Protein AF-A0A6N7MAA3-F1 (afdb_monomer)

pLDDT: mean 77.18, std 15.13, range [39.66, 97.19]

Mean predicted aligned error: 14.49 Å

Structure (mmCIF, N/CA/C/O backbone):
data_AF-A0A6N7MAA3-F1
#
_entry.id   AF-A0A6N7MAA3-F1
#
loop_
_atom_site.group_PDB
_atom_site.id
_atom_site.type_symbol
_atom_site.label_atom_id
_atom_site.label_alt_id
_atom_site.label_comp_id
_atom_site.label_asym_id
_atom_site.label_entity_id
_atom_site.label_seq_id
_atom_site.pdbx_PDB_ins_code
_atom_site.Cartn_x
_at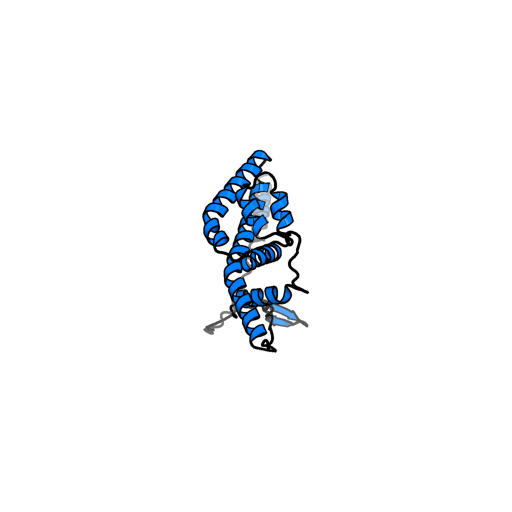om_site.Cartn_y
_atom_site.Cartn_z
_atom_site.occupancy
_atom_site.B_iso_or_equiv
_atom_site.auth_seq_id
_atom_site.auth_comp_id
_atom_site.auth_asym_id
_atom_site.auth_atom_id
_atom_site.pdbx_PDB_model_num
ATOM 1 N N . MET A 1 1 ? -73.900 -41.233 0.586 1.00 59.00 1 MET A N 1
ATOM 2 C CA . MET A 1 1 ? -72.902 -40.171 0.867 1.00 59.00 1 MET A CA 1
ATOM 3 C C . MET A 1 1 ? -71.451 -40.620 0.673 1.00 59.00 1 MET A C 1
ATOM 5 O O . MET A 1 1 ? -70.678 -39.817 0.177 1.00 59.00 1 MET A O 1
ATOM 9 N N . PHE A 1 2 ? -71.081 -41.873 0.966 1.00 56.69 2 PHE A N 1
ATOM 10 C CA . PHE A 1 2 ? -69.691 -42.361 0.873 1.00 56.69 2 PHE A CA 1
ATOM 11 C C . PHE A 1 2 ? -69.041 -42.305 -0.526 1.00 56.69 2 PHE A C 1
ATOM 13 O O . PHE A 1 2 ? -67.890 -41.899 -0.645 1.00 56.69 2 PHE A O 1
ATOM 20 N N . TYR A 1 3 ? -69.773 -42.608 -1.604 1.00 61.00 3 TYR A N 1
ATOM 21 C CA . TYR A 1 3 ? -69.204 -42.596 -2.964 1.00 61.00 3 TYR A CA 1
ATOM 22 C C . TYR A 1 3 ? -68.793 -41.206 -3.470 1.00 61.00 3 TYR A C 1
ATOM 24 O O . TYR A 1 3 ? -67.854 -41.094 -4.252 1.00 61.00 3 TYR A O 1
ATOM 32 N N . ARG A 1 4 ? -69.442 -40.136 -2.991 1.00 59.34 4 ARG A N 1
ATOM 33 C CA . ARG A 1 4 ? -69.069 -38.758 -3.355 1.00 59.34 4 ARG A CA 1
ATOM 34 C C . ARG A 1 4 ? -67.732 -38.340 -2.738 1.00 59.34 4 ARG A C 1
ATOM 36 O O . ARG A 1 4 ? -67.005 -37.591 -3.371 1.00 59.34 4 ARG A O 1
ATOM 43 N N . PHE A 1 5 ? -67.397 -38.872 -1.561 1.00 65.81 5 PHE A N 1
ATOM 44 C CA . PHE A 1 5 ? -66.138 -38.594 -0.862 1.00 65.81 5 PHE A CA 1
ATOM 45 C C . PHE A 1 5 ? -64.955 -39.369 -1.468 1.00 65.81 5 PHE A C 1
ATOM 47 O O . PHE A 1 5 ? -63.845 -38.851 -1.577 1.00 65.81 5 PHE A O 1
ATOM 54 N N . ILE A 1 6 ? -65.211 -40.597 -1.936 1.00 69.25 6 ILE A N 1
ATOM 55 C CA . ILE A 1 6 ? -64.215 -41.422 -2.635 1.00 69.25 6 ILE A CA 1
ATOM 56 C C . ILE A 1 6 ? -63.856 -40.803 -3.995 1.00 69.25 6 ILE A C 1
ATOM 58 O O . ILE A 1 6 ? -62.679 -40.743 -4.344 1.00 69.25 6 ILE A O 1
ATOM 62 N N . LEU A 1 7 ? -64.836 -40.263 -4.732 1.00 64.62 7 LEU A N 1
ATOM 63 C CA . LEU A 1 7 ? -64.585 -39.625 -6.031 1.00 64.62 7 LEU A CA 1
ATOM 64 C C . LEU A 1 7 ? -63.730 -38.350 -5.911 1.00 64.62 7 LEU A C 1
ATOM 66 O O . LEU A 1 7 ? -62.860 -38.110 -6.744 1.00 64.62 7 LEU A O 1
ATOM 70 N N . THR A 1 8 ? -63.929 -37.556 -4.854 1.00 64.12 8 THR A N 1
ATOM 71 C CA . THR A 1 8 ? -63.140 -36.336 -4.612 1.00 64.12 8 THR A CA 1
ATOM 72 C C . THR A 1 8 ? -61.687 -36.626 -4.227 1.00 64.12 8 THR A C 1
ATOM 74 O O . THR A 1 8 ? -60.795 -35.882 -4.628 1.00 64.12 8 THR A O 1
ATOM 77 N N . ILE A 1 9 ? -61.424 -37.732 -3.522 1.00 64.25 9 ILE A N 1
ATOM 78 C CA . ILE A 1 9 ? -60.058 -38.163 -3.175 1.00 64.25 9 ILE A CA 1
ATOM 79 C C . ILE A 1 9 ? -59.317 -38.683 -4.418 1.00 64.25 9 ILE A C 1
ATOM 81 O O . ILE A 1 9 ? -58.132 -38.406 -4.594 1.00 64.25 9 ILE A O 1
ATOM 85 N N . LEU A 1 10 ? -60.022 -39.361 -5.328 1.00 61.81 10 LEU A N 1
ATOM 86 C CA . LEU A 1 10 ? -59.446 -39.902 -6.565 1.00 61.81 10 LEU A CA 1
ATOM 87 C C . LEU A 1 10 ? -59.077 -38.803 -7.583 1.00 61.81 10 LEU A C 1
ATOM 89 O O . LEU A 1 10 ? -58.103 -38.946 -8.324 1.00 61.81 10 LEU A O 1
ATOM 93 N N . ILE A 1 11 ? -59.801 -37.677 -7.571 1.00 61.53 11 ILE A N 1
ATOM 94 C CA . ILE A 1 11 ? -59.480 -36.487 -8.378 1.00 61.53 11 ILE A CA 1
ATOM 95 C C . ILE A 1 11 ? -58.263 -35.737 -7.809 1.00 61.53 11 ILE A C 1
ATOM 97 O O . ILE A 1 11 ? -57.390 -35.331 -8.574 1.00 61.53 11 ILE A O 1
ATOM 101 N N . PHE A 1 12 ? -58.139 -35.611 -6.482 1.00 59.41 12 PHE A N 1
ATOM 102 C CA . PHE A 1 12 ? -56.967 -34.971 -5.866 1.00 59.41 12 PHE A CA 1
ATOM 103 C C . PHE A 1 12 ? -55.684 -35.808 -5.997 1.00 59.41 12 PHE A C 1
ATOM 105 O O . PHE A 1 12 ? -54.607 -35.242 -6.171 1.00 59.41 12 PHE A O 1
ATOM 112 N N . PHE A 1 13 ? -55.788 -37.142 -5.993 1.00 56.34 13 PHE A N 1
ATOM 113 C CA . PHE A 1 13 ? -54.632 -38.026 -6.188 1.00 56.34 13 PHE A CA 1
ATOM 114 C C . PHE A 1 13 ? -54.079 -37.982 -7.626 1.00 56.34 13 PHE A C 1
ATOM 116 O O . PHE A 1 13 ? -52.882 -38.163 -7.830 1.00 56.34 13 PHE A O 1
ATOM 123 N N . ASN A 1 14 ? -54.916 -37.668 -8.623 1.00 51.78 14 ASN A N 1
ATOM 124 C CA . ASN A 1 14 ? -54.473 -37.510 -10.015 1.00 51.78 14 ASN A CA 1
ATOM 125 C C . ASN A 1 14 ? -53.825 -36.143 -10.306 1.00 51.78 14 ASN A C 1
ATOM 127 O O . ASN A 1 14 ? -53.014 -36.047 -11.224 1.00 51.78 14 ASN A O 1
ATOM 131 N N . LEU A 1 15 ? -54.117 -35.092 -9.527 1.00 52.19 15 LEU A N 1
ATOM 132 C CA . LEU A 1 15 ? -53.499 -33.771 -9.734 1.00 52.19 15 LEU A CA 1
ATOM 133 C C . LEU A 1 15 ? -52.044 -33.692 -9.231 1.00 52.19 15 LEU A C 1
ATOM 135 O O . LEU A 1 15 ? -51.273 -32.867 -9.714 1.00 52.19 15 LEU A O 1
ATOM 139 N N . GLY A 1 16 ? -51.650 -34.561 -8.293 1.00 52.00 16 GLY A N 1
ATOM 140 C CA . GLY A 1 16 ? -50.297 -34.597 -7.722 1.00 52.00 16 GLY A CA 1
ATOM 141 C C . GLY A 1 16 ? -49.227 -35.255 -8.604 1.00 52.00 16 GLY A C 1
ATOM 142 O O . GLY A 1 16 ? -48.047 -35.163 -8.283 1.00 52.00 16 GLY A O 1
ATOM 143 N N . LEU A 1 17 ? -49.610 -35.897 -9.714 1.00 48.38 17 LEU A N 1
ATOM 144 C CA . LEU A 1 17 ? -48.694 -36.644 -10.592 1.00 48.38 17 LEU A CA 1
ATOM 145 C C . LEU A 1 17 ? -48.297 -35.892 -11.875 1.00 48.38 17 LEU A C 1
ATOM 147 O O . LEU A 1 17 ? -47.489 -36.393 -12.650 1.00 48.38 17 LEU A O 1
ATOM 151 N N . LEU A 1 18 ? -48.814 -34.679 -12.097 1.00 46.53 18 LEU A N 1
ATOM 152 C CA . LEU A 1 18 ? -48.574 -33.910 -13.327 1.00 46.53 18 LEU A CA 1
ATOM 153 C C . LEU A 1 18 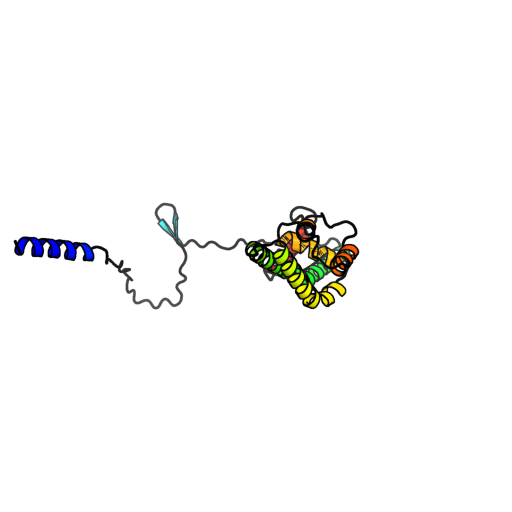? -47.338 -32.990 -13.299 1.00 46.53 18 LEU A C 1
ATOM 155 O O . LEU A 1 18 ? -47.025 -32.394 -14.322 1.00 46.53 18 LEU A O 1
ATOM 159 N N . ASN A 1 19 ? -46.602 -32.903 -12.184 1.00 51.97 19 ASN A N 1
ATOM 160 C CA . ASN A 1 19 ? -45.378 -32.083 -12.086 1.00 51.97 19 ASN A CA 1
ATOM 161 C C . ASN A 1 19 ? -44.082 -32.889 -11.885 1.00 51.97 19 ASN A C 1
ATOM 163 O O . ASN A 1 19 ? -43.058 -32.320 -11.521 1.00 51.97 19 ASN A O 1
ATOM 167 N N . ALA A 1 20 ? -44.093 -34.195 -12.155 1.00 50.16 20 ALA A N 1
ATOM 168 C CA . ALA A 1 20 ? -42.886 -35.024 -12.165 1.00 50.16 20 ALA A CA 1
ATOM 169 C C . ALA A 1 20 ? -42.537 -35.459 -13.597 1.00 50.16 20 ALA A C 1
ATOM 171 O O . ALA A 1 20 ? -42.439 -36.645 -13.900 1.00 50.16 20 ALA A O 1
ATOM 172 N N . GLN A 1 21 ? -42.378 -34.494 -14.504 1.00 44.25 21 GLN A N 1
ATOM 173 C CA . GLN A 1 21 ? -41.573 -34.711 -15.702 1.00 44.25 21 GLN A CA 1
ATOM 174 C C . GLN A 1 21 ? -40.173 -34.187 -15.408 1.00 44.25 21 GLN A C 1
ATOM 176 O O . GLN A 1 21 ? -39.841 -33.037 -15.689 1.00 44.25 21 GLN A O 1
ATOM 181 N N . ASP A 1 22 ? -39.346 -35.064 -14.838 1.00 43.84 22 ASP A N 1
ATOM 182 C CA . ASP A 1 22 ? -37.912 -34.972 -15.054 1.00 43.84 22 ASP A CA 1
ATOM 183 C C . ASP A 1 22 ? -37.701 -34.974 -16.565 1.00 43.84 22 ASP A C 1
ATOM 185 O O . ASP A 1 22 ? -37.982 -35.959 -17.250 1.00 43.84 22 ASP A O 1
ATOM 189 N N . THR A 1 23 ? -37.256 -33.840 -17.099 1.00 43.25 23 THR A N 1
ATOM 190 C CA . THR A 1 23 ? -36.795 -33.733 -18.480 1.00 43.25 23 THR A CA 1
ATOM 191 C C . THR A 1 23 ? -35.665 -34.743 -18.662 1.00 43.25 23 THR A C 1
ATOM 193 O O . THR A 1 23 ? -34.504 -34.478 -18.345 1.00 43.25 23 THR A O 1
ATOM 196 N N . THR A 1 24 ? -36.003 -35.931 -19.155 1.00 40.09 24 THR A N 1
ATOM 197 C CA . THR A 1 24 ? -35.043 -36.904 -19.652 1.00 40.09 24 THR A CA 1
ATOM 198 C C . THR A 1 24 ? -34.280 -36.218 -20.771 1.00 40.09 24 THR A C 1
ATOM 200 O O . THR A 1 24 ? -34.777 -36.078 -21.890 1.00 40.09 24 THR A O 1
ATOM 203 N N . LYS A 1 25 ? -33.070 -35.747 -20.457 1.00 39.66 25 LYS A N 1
ATOM 204 C CA . LYS A 1 25 ? -32.061 -35.431 -21.460 1.00 39.66 25 LYS A CA 1
ATOM 205 C C . LYS A 1 25 ? -31.948 -36.671 -22.338 1.00 39.66 25 LYS A C 1
ATOM 207 O O . LYS A 1 25 ? -31.474 -37.708 -21.876 1.00 39.66 25 LYS A O 1
ATOM 212 N N . ASN A 1 26 ? -32.403 -36.567 -23.582 1.00 42.59 26 ASN A N 1
ATOM 213 C CA . ASN A 1 26 ? -32.054 -37.513 -24.628 1.00 42.59 26 ASN A CA 1
ATOM 214 C C . ASN A 1 26 ? -30.536 -37.427 -24.814 1.00 42.59 26 ASN A C 1
ATOM 216 O O . ASN A 1 26 ? -30.035 -36.654 -25.626 1.00 42.59 26 ASN A O 1
ATOM 220 N N . VAL A 1 27 ? -29.790 -38.175 -24.002 1.00 46.69 27 VAL A N 1
ATOM 221 C CA . VAL A 1 27 ? -28.383 -38.449 -24.259 1.00 46.69 27 VAL A CA 1
ATOM 222 C C . VAL A 1 27 ? -28.393 -39.439 -25.409 1.00 46.69 27 VAL A C 1
ATOM 224 O O . VAL A 1 27 ? -28.622 -40.634 -25.213 1.00 46.69 27 VAL A O 1
ATOM 227 N N . PHE A 1 28 ? -28.221 -38.916 -26.620 1.00 47.25 28 PHE A N 1
ATOM 228 C CA . PHE A 1 28 ? -27.893 -39.714 -27.789 1.00 47.25 28 PHE A CA 1
ATOM 229 C C . PHE A 1 28 ? -26.688 -40.580 -27.405 1.00 47.25 28 PHE A C 1
ATOM 231 O O . PHE A 1 28 ? -25.604 -40.063 -27.130 1.00 47.25 28 PHE A O 1
ATOM 238 N N . ARG A 1 29 ? -26.903 -41.892 -27.249 1.00 47.72 29 ARG A N 1
ATOM 239 C CA . ARG A 1 29 ? -25.829 -42.845 -26.957 1.00 47.72 29 ARG A CA 1
ATOM 240 C C . ARG A 1 29 ? -25.048 -43.081 -28.241 1.00 47.72 29 ARG A C 1
ATOM 242 O O . ARG A 1 29 ? -25.160 -44.139 -28.853 1.00 47.72 29 ARG A O 1
ATOM 249 N N . ASP A 1 30 ? -24.260 -42.091 -28.636 1.00 45.84 30 ASP A N 1
ATOM 250 C CA . ASP A 1 30 ? -23.231 -42.303 -29.638 1.00 45.84 30 ASP A CA 1
ATOM 251 C C . ASP A 1 30 ? -22.074 -43.068 -29.006 1.00 45.84 30 ASP A C 1
ATOM 253 O O . ASP A 1 30 ? -21.510 -42.687 -27.978 1.00 45.84 30 ASP A O 1
ATOM 257 N N . THR A 1 31 ? -21.724 -44.188 -29.629 1.00 60.88 31 THR A N 1
ATOM 258 C CA . THR A 1 31 ? -20.639 -45.071 -29.190 1.00 60.88 31 THR A CA 1
ATOM 259 C C . THR A 1 31 ? -19.304 -44.528 -29.704 1.00 60.88 31 THR A C 1
ATOM 261 O O . THR A 1 31 ? -18.540 -45.231 -30.357 1.00 60.88 31 THR A O 1
ATOM 264 N N . ILE A 1 32 ? -19.020 -43.251 -29.444 1.00 56.28 32 ILE A N 1
ATOM 265 C CA . ILE A 1 32 ? -17.730 -42.637 -29.756 1.00 56.28 32 ILE A CA 1
ATOM 266 C C . ILE A 1 32 ? -17.071 -42.277 -28.428 1.00 56.28 32 ILE A C 1
ATOM 268 O O . ILE A 1 32 ? -17.542 -41.413 -27.692 1.00 56.28 32 ILE A O 1
ATOM 272 N N . LYS A 1 33 ? -15.964 -42.951 -28.102 1.00 54.16 33 LYS A N 1
ATOM 273 C CA . LYS A 1 33 ? -15.091 -42.558 -26.988 1.00 54.16 33 LYS A CA 1
ATOM 274 C C . LYS A 1 33 ? -14.352 -41.270 -27.368 1.00 54.16 33 LYS A C 1
ATOM 276 O O . LYS A 1 33 ? -13.199 -41.310 -27.787 1.00 54.16 33 LYS A O 1
ATOM 281 N N . LEU A 1 34 ? -15.042 -40.141 -27.260 1.00 53.69 34 LEU A N 1
ATOM 282 C CA . LEU A 1 34 ? -14.492 -38.797 -27.414 1.00 53.69 34 LEU A CA 1
ATOM 283 C C . LEU A 1 34 ? -13.787 -38.431 -26.109 1.00 53.69 34 LEU A C 1
ATOM 285 O O . LEU A 1 34 ? -14.412 -38.332 -25.056 1.00 53.69 34 LEU A O 1
ATOM 289 N N . LYS A 1 35 ? -12.456 -38.362 -26.169 1.00 53.03 35 LYS A N 1
ATOM 290 C CA . LYS A 1 35 ? -11.608 -38.292 -24.979 1.00 53.03 35 LYS A CA 1
ATOM 291 C C . LYS A 1 35 ? -11.612 -36.918 -24.310 1.00 53.03 35 LYS A C 1
ATOM 293 O O . LYS A 1 35 ? -11.328 -36.879 -23.128 1.00 53.03 35 LYS A O 1
ATOM 298 N N . ASP A 1 36 ? -12.026 -35.845 -24.982 1.00 56.06 36 ASP A N 1
ATOM 299 C CA . ASP A 1 36 ? -12.010 -34.502 -24.397 1.00 56.06 36 ASP A CA 1
ATOM 300 C C . ASP A 1 36 ? -13.162 -33.660 -24.972 1.00 56.06 36 ASP A C 1
ATOM 302 O O . ASP A 1 36 ? -13.048 -33.084 -26.052 1.00 56.06 36 ASP A O 1
ATOM 306 N N . PHE A 1 37 ? -14.303 -33.602 -24.280 1.00 61.12 37 PHE A N 1
ATOM 307 C CA . PHE A 1 37 ? -15.326 -32.592 -24.563 1.00 61.12 37 PHE A CA 1
ATOM 308 C C . PHE A 1 37 ? -15.174 -31.443 -23.573 1.00 61.12 37 PHE A C 1
ATOM 310 O O . PHE A 1 37 ? -15.363 -31.629 -22.371 1.00 61.12 37 PHE A O 1
ATOM 317 N N . GLU A 1 38 ? -14.876 -30.249 -24.075 1.00 61.47 38 GLU A N 1
ATOM 318 C CA . GLU A 1 38 ? -14.995 -29.023 -23.294 1.00 61.47 38 GLU A CA 1
ATOM 319 C C . GLU A 1 38 ? -16.418 -28.477 -23.458 1.00 61.47 38 GLU A C 1
ATOM 321 O O . GLU A 1 38 ? -16.873 -28.204 -24.570 1.00 61.47 38 GLU A O 1
ATOM 326 N N . VAL A 1 39 ? -17.158 -28.364 -22.353 1.00 68.50 39 VAL A N 1
ATOM 327 C CA . VAL A 1 39 ? -18.499 -27.768 -22.359 1.00 68.50 39 VAL A CA 1
ATOM 328 C C . VAL A 1 39 ? -18.337 -26.255 -22.491 1.00 68.50 39 VAL A C 1
ATOM 330 O O . VAL A 1 39 ? -17.902 -25.592 -21.552 1.00 68.50 39 VAL A O 1
ATOM 333 N N . VAL A 1 40 ? -18.674 -25.712 -23.660 1.00 71.50 40 VAL A N 1
ATOM 334 C CA . VAL A 1 40 ? -18.601 -24.273 -23.952 1.00 71.50 40 VAL A CA 1
ATOM 335 C C . VAL A 1 40 ? -20.013 -23.691 -23.967 1.00 71.50 40 VAL A C 1
ATOM 337 O O . VAL A 1 40 ? -20.942 -24.309 -24.487 1.00 71.50 40 VAL A O 1
ATOM 340 N N . THR A 1 41 ? -20.187 -22.503 -23.387 1.00 77.88 41 THR A N 1
ATOM 341 C CA . THR A 1 41 ? -21.448 -21.751 -23.451 1.00 77.88 41 THR A CA 1
ATOM 342 C C . THR A 1 41 ? -21.840 -21.516 -24.913 1.00 77.88 41 THR A C 1
ATOM 344 O O . THR A 1 41 ? -20.979 -21.360 -25.767 1.00 77.88 41 THR A O 1
ATOM 347 N N . THR A 1 42 ? -23.127 -21.499 -25.245 1.00 81.75 42 THR A N 1
ATOM 348 C CA . THR A 1 42 ? -23.592 -21.247 -26.617 1.00 81.75 42 THR A CA 1
ATOM 349 C C . THR A 1 42 ? -24.304 -19.906 -26.712 1.00 81.75 42 THR A C 1
ATOM 351 O O . THR A 1 42 ? -25.006 -19.523 -25.777 1.00 81.75 42 THR A O 1
ATOM 354 N N . 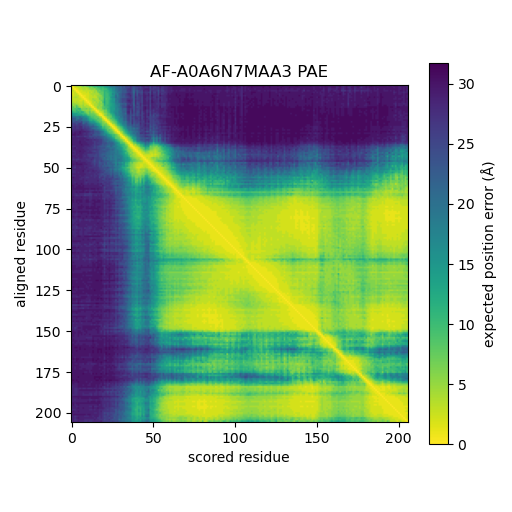THR A 1 43 ? -24.179 -19.215 -27.843 1.00 83.62 43 THR A N 1
ATOM 355 C CA . THR A 1 43 ? -24.993 -18.033 -28.158 1.00 83.62 43 THR A CA 1
ATOM 356 C C . THR A 1 43 ? -25.797 -18.265 -29.434 1.00 83.62 43 THR A C 1
ATOM 358 O O . THR A 1 43 ? -25.384 -19.030 -30.306 1.00 83.62 43 THR A O 1
ATOM 361 N N . PHE A 1 44 ? -26.964 -17.633 -29.533 1.00 85.62 44 PHE A N 1
ATOM 362 C CA . PHE A 1 44 ? -27.786 -17.664 -30.739 1.00 85.62 44 PHE A CA 1
ATOM 363 C C . PHE A 1 44 ? -27.388 -16.505 -31.647 1.00 85.62 44 PHE A C 1
ATOM 365 O O . PHE A 1 44 ? -27.556 -15.340 -31.285 1.00 85.62 44 PHE A O 1
ATOM 372 N N . PHE A 1 45 ? -26.883 -16.823 -32.836 1.00 79.94 45 PHE A N 1
ATOM 373 C CA . PHE A 1 45 ? -26.509 -15.837 -33.842 1.00 79.94 45 PHE A CA 1
ATOM 374 C C . PHE A 1 45 ? -27.096 -16.244 -35.195 1.00 79.94 45 PHE A C 1
ATOM 376 O O . PHE A 1 45 ? -26.860 -17.346 -35.672 1.00 79.94 45 PHE A O 1
ATOM 383 N N . GLN A 1 46 ? -27.904 -15.361 -35.792 1.00 80.06 46 GLN A N 1
ATOM 384 C CA . GLN A 1 46 ? -28.531 -15.566 -37.110 1.00 80.06 46 GLN A CA 1
ATOM 385 C C . GLN A 1 46 ? -29.320 -16.884 -37.266 1.00 80.06 46 GLN A C 1
ATOM 387 O O . GLN A 1 46 ? -29.337 -17.485 -38.332 1.00 80.06 46 GLN A O 1
ATOM 392 N N . GLY A 1 47 ? -30.020 -17.316 -36.213 1.00 85.81 47 GLY A N 1
ATOM 393 C CA . GLY A 1 47 ? -30.846 -18.531 -36.245 1.00 85.81 47 GLY A CA 1
ATOM 394 C C . GLY A 1 47 ? -30.082 -19.828 -35.970 1.00 85.81 47 GLY A C 1
ATOM 395 O O . GLY A 1 47 ? -30.707 -20.881 -35.879 1.00 85.81 47 GLY A O 1
ATOM 396 N N . GLU A 1 48 ? -28.767 -19.754 -35.759 1.00 83.38 48 GLU A N 1
ATOM 397 C CA . GLU A 1 48 ? -27.924 -20.897 -35.420 1.00 83.38 48 GLU A CA 1
ATOM 398 C C . GLU A 1 48 ? -27.368 -20.774 -33.995 1.00 83.38 48 GLU A C 1
ATOM 400 O O . GLU A 1 48 ? -27.112 -19.680 -33.480 1.00 83.38 48 GLU A O 1
ATOM 405 N N . THR A 1 49 ? -27.200 -21.918 -33.330 1.00 86.06 49 THR A N 1
ATOM 406 C CA . THR A 1 49 ? -26.544 -22.008 -32.024 1.00 86.06 49 THR A CA 1
ATOM 407 C C . THR A 1 49 ? -25.053 -22.220 -32.243 1.00 86.06 49 THR A C 1
ATOM 409 O O . THR A 1 49 ? -24.635 -23.295 -32.670 1.00 86.06 49 THR A O 1
ATOM 412 N N . ILE A 1 50 ? -24.247 -21.208 -31.931 1.00 87.19 50 ILE A N 1
ATOM 413 C CA . ILE A 1 50 ? -22.789 -21.272 -32.061 1.00 87.19 50 ILE A CA 1
ATOM 414 C C . ILE A 1 50 ? -22.123 -21.376 -30.681 1.00 87.19 50 ILE A C 1
ATOM 416 O O . ILE A 1 50 ? -22.623 -20.792 -29.711 1.00 87.19 50 ILE A O 1
ATOM 420 N N . PRO A 1 51 ? -20.996 -22.099 -30.556 1.00 84.31 51 PRO A N 1
ATOM 421 C CA . PRO A 1 51 ? -20.199 -22.079 -29.337 1.00 84.31 51 PRO A CA 1
ATOM 422 C C . PRO A 1 51 ? -19.628 -20.672 -29.113 1.00 84.31 51 PRO A C 1
ATOM 424 O O . PRO A 1 51 ? -19.121 -20.029 -30.029 1.00 84.31 51 PRO A O 1
ATOM 427 N N . HIS A 1 52 ? -19.711 -20.195 -27.878 1.00 82.88 52 HIS A N 1
ATOM 428 C CA . HIS A 1 52 ? -19.270 -18.880 -27.441 1.00 82.88 52 HIS A CA 1
ATOM 429 C C . HIS A 1 52 ? -18.540 -18.987 -26.103 1.00 82.88 52 HIS A C 1
ATOM 431 O O . HIS A 1 52 ? -19.100 -19.406 -25.089 1.00 82.88 52 HIS A O 1
ATOM 437 N N . ARG A 1 53 ? -17.294 -18.520 -26.070 1.00 82.56 53 ARG A N 1
ATOM 438 C CA . ARG A 1 53 ? -16.527 -18.389 -24.835 1.00 82.56 53 ARG A CA 1
ATOM 439 C C . ARG A 1 53 ? -16.162 -16.934 -24.624 1.00 82.56 53 ARG A C 1
ATOM 441 O O . ARG A 1 53 ? -15.556 -16.319 -25.496 1.00 82.56 53 ARG A O 1
ATOM 448 N N . THR A 1 54 ? -16.480 -16.417 -23.446 1.00 80.25 54 THR A N 1
ATOM 449 C CA . THR A 1 54 ? -15.889 -15.164 -22.992 1.00 80.25 54 THR A CA 1
ATOM 450 C C . THR A 1 54 ? -14.435 -15.451 -22.643 1.00 80.25 54 THR A C 1
ATOM 452 O O . THR A 1 54 ? -14.159 -16.206 -21.713 1.00 80.25 54 THR A O 1
ATOM 455 N N . ILE A 1 55 ? -13.516 -14.909 -23.434 1.00 81.06 55 ILE A N 1
ATOM 456 C CA . ILE A 1 55 ? -12.098 -14.867 -23.082 1.00 81.06 55 ILE A CA 1
ATOM 457 C C . ILE A 1 55 ? -11.857 -13.666 -22.170 1.00 81.06 55 ILE A C 1
ATOM 459 O O . ILE A 1 55 ? -12.521 -12.638 -22.310 1.00 81.06 55 ILE A O 1
ATOM 463 N N . GLU A 1 56 ? -10.925 -13.801 -21.233 1.00 76.25 56 GLU A N 1
ATOM 464 C CA . GLU A 1 56 ? -10.479 -12.657 -20.443 1.00 76.25 56 GLU A CA 1
ATOM 465 C C . GLU A 1 56 ? -9.732 -11.676 -21.352 1.00 76.25 56 GLU A C 1
ATOM 467 O O . GLU A 1 56 ? -8.971 -12.074 -22.239 1.00 76.25 56 GLU A O 1
ATOM 472 N N . GLU A 1 57 ? -9.983 -10.383 -21.164 1.00 74.56 57 GLU A N 1
ATOM 473 C CA . GLU A 1 57 ? -9.269 -9.343 -21.892 1.00 74.56 57 GLU A CA 1
ATOM 474 C C . GLU A 1 57 ? -7.795 -9.354 -21.472 1.00 74.56 57 GLU A C 1
ATOM 476 O O . GLU A 1 57 ? -7.466 -9.191 -20.298 1.00 74.56 57 GLU A O 1
ATOM 481 N N . VAL A 1 58 ? -6.894 -9.538 -22.440 1.00 73.38 58 VAL A N 1
ATOM 482 C CA . VAL A 1 58 ? -5.450 -9.516 -22.192 1.00 73.38 58 VAL A CA 1
ATOM 483 C C . VAL A 1 58 ? -4.898 -8.160 -22.601 1.00 73.38 58 VAL A C 1
ATOM 485 O O . VAL A 1 58 ? -4.880 -7.804 -23.781 1.00 73.38 58 VAL A O 1
ATOM 488 N N . ILE A 1 59 ? -4.396 -7.409 -21.623 1.00 73.69 59 ILE A N 1
ATOM 489 C CA . ILE A 1 59 ? -3.721 -6.138 -21.881 1.00 73.69 59 ILE A CA 1
ATOM 490 C C . ILE A 1 59 ? -2.292 -6.431 -22.347 1.00 73.69 59 ILE A C 1
ATOM 492 O O . ILE A 1 59 ? -1.449 -6.890 -21.576 1.00 73.69 59 ILE A O 1
ATOM 496 N N . VAL A 1 60 ? -2.002 -6.147 -23.618 1.00 75.50 60 VAL A N 1
ATOM 497 C CA . VAL A 1 60 ? -0.654 -6.291 -24.184 1.00 75.50 60 VAL A CA 1
ATOM 498 C C . VAL A 1 60 ? 0.088 -4.963 -24.087 1.00 75.50 60 VAL A C 1
ATOM 500 O O . VAL A 1 60 ? -0.265 -3.984 -24.748 1.00 75.50 60 VAL A O 1
ATOM 503 N N . PHE A 1 61 ? 1.158 -4.932 -23.294 1.00 77.50 61 PHE A N 1
ATOM 504 C CA . PHE A 1 61 ? 2.061 -3.785 -23.238 1.00 77.50 61 PHE A CA 1
ATOM 505 C C . PHE A 1 61 ? 3.208 -3.957 -24.246 1.00 77.50 61 PHE A C 1
ATOM 507 O O . PHE A 1 61 ? 3.843 -5.012 -24.274 1.00 77.50 61 PHE A O 1
ATOM 514 N N . PRO A 1 62 ? 3.512 -2.945 -25.079 1.00 77.12 62 PRO A N 1
ATOM 515 C CA . PRO A 1 62 ? 4.632 -3.026 -26.008 1.00 77.12 62 PRO A CA 1
ATOM 516 C C . PRO A 1 62 ? 5.967 -3.055 -25.258 1.00 77.12 62 PRO A C 1
ATOM 518 O O . PRO A 1 62 ? 6.109 -2.467 -24.181 1.00 77.12 62 PRO A O 1
ATOM 521 N N . GLU A 1 63 ? 6.987 -3.658 -25.872 1.00 79.12 63 GLU A N 1
ATOM 522 C CA . GLU A 1 63 ? 8.341 -3.636 -25.320 1.00 79.12 63 GLU A CA 1
ATOM 523 C C . GLU A 1 63 ? 8.817 -2.201 -25.053 1.00 79.12 63 GLU A C 1
ATOM 525 O O . GLU A 1 63 ? 8.857 -1.330 -25.933 1.00 79.12 63 GLU A O 1
ATOM 530 N N . ARG A 1 64 ? 9.210 -1.943 -23.803 1.00 85.19 64 ARG A N 1
ATOM 531 C CA . ARG A 1 64 ? 9.577 -0.601 -23.359 1.00 85.19 64 ARG A CA 1
ATOM 532 C C . ARG A 1 64 ? 10.978 -0.227 -23.840 1.00 85.19 64 ARG A C 1
ATOM 534 O O . ARG A 1 64 ? 11.986 -0.692 -23.312 1.00 85.19 64 ARG A O 1
ATOM 541 N N . LYS A 1 65 ? 11.049 0.711 -24.787 1.00 89.75 65 LYS A N 1
ATOM 542 C CA . LYS A 1 65 ? 12.316 1.296 -25.257 1.00 89.75 65 LYS A CA 1
ATOM 543 C C . LYS A 1 65 ? 12.777 2.422 -24.329 1.00 89.75 65 LYS A C 1
ATOM 545 O O . LYS A 1 65 ? 12.077 3.416 -24.132 1.00 89.75 65 LYS A O 1
ATOM 550 N N . PHE A 1 66 ? 13.977 2.286 -23.768 1.00 92.88 66 PHE A N 1
ATOM 551 C CA . PHE A 1 66 ? 14.581 3.306 -22.909 1.00 92.88 66 PHE A CA 1
ATOM 552 C C . PHE A 1 66 ? 15.509 4.222 -23.704 1.00 92.88 66 PHE A C 1
ATOM 554 O O . PHE A 1 66 ? 16.352 3.756 -24.463 1.00 92.88 66 PHE A O 1
ATOM 561 N N . LYS A 1 67 ? 15.422 5.533 -23.458 1.00 91.19 67 LYS A N 1
ATOM 562 C CA . LYS A 1 67 ? 16.308 6.532 -24.078 1.00 91.19 67 LYS A CA 1
ATOM 563 C C . LYS A 1 67 ? 17.760 6.388 -23.615 1.00 91.19 67 LYS A C 1
ATOM 565 O O . LYS A 1 67 ? 18.678 6.754 -24.333 1.00 91.19 67 LYS A O 1
ATOM 570 N N . ASN A 1 68 ? 17.972 5.925 -22.380 1.00 94.56 68 ASN A N 1
ATOM 571 C CA . ASN A 1 68 ? 19.300 5.755 -21.794 1.00 94.56 68 ASN A CA 1
ATOM 572 C C . ASN A 1 68 ? 19.299 4.754 -20.623 1.00 94.56 68 ASN A C 1
ATOM 574 O O . ASN A 1 68 ? 18.256 4.406 -20.061 1.00 94.56 68 ASN A O 1
ATOM 578 N N . ARG A 1 69 ? 20.503 4.350 -20.188 1.00 94.44 69 ARG A N 1
ATOM 579 C CA . ARG A 1 69 ? 20.701 3.422 -19.054 1.00 94.44 69 ARG A CA 1
ATOM 580 C C . ARG A 1 69 ? 20.119 3.944 -17.736 1.00 94.44 69 ARG A C 1
ATOM 582 O O . ARG A 1 69 ? 19.707 3.151 -16.894 1.00 94.44 69 ARG A O 1
ATOM 589 N N . ARG A 1 70 ? 20.075 5.265 -17.530 1.00 95.25 70 ARG A N 1
ATOM 590 C CA . ARG A 1 70 ? 19.513 5.874 -16.312 1.00 95.25 70 ARG A CA 1
ATOM 591 C C . ARG A 1 70 ? 18.005 5.637 -16.219 1.00 95.25 70 ARG A C 1
ATOM 593 O O . ARG A 1 70 ? 17.516 5.304 -15.142 1.00 95.25 70 ARG A O 1
ATOM 600 N N . GLN A 1 71 ? 17.287 5.778 -17.331 1.00 94.62 71 GLN A N 1
ATOM 601 C CA . GLN A 1 71 ? 15.850 5.533 -17.401 1.00 94.62 71 GLN A CA 1
ATOM 602 C C . GLN A 1 71 ? 15.532 4.056 -17.148 1.00 94.62 71 GLN A C 1
ATOM 604 O O . GLN A 1 71 ? 14.670 3.768 -16.321 1.00 94.62 71 GLN A O 1
ATOM 609 N N . ALA A 1 72 ? 16.286 3.144 -17.772 1.00 93.75 72 ALA A N 1
ATOM 610 C CA . ALA A 1 72 ? 16.155 1.706 -17.538 1.00 93.75 72 ALA A CA 1
ATOM 611 C C . ALA A 1 72 ? 16.345 1.358 -16.051 1.00 93.75 72 ALA A C 1
ATOM 613 O O . ALA A 1 72 ? 15.481 0.742 -15.438 1.00 93.75 72 ALA A O 1
ATOM 614 N N . ARG A 1 73 ? 17.412 1.867 -15.416 1.00 95.38 73 ARG A N 1
ATOM 615 C CA . ARG A 1 73 ? 17.660 1.662 -13.976 1.00 95.38 73 ARG A CA 1
ATOM 616 C C . ARG A 1 73 ? 16.537 2.201 -13.088 1.00 95.38 73 ARG A C 1
ATOM 618 O O . ARG A 1 73 ? 16.197 1.567 -12.092 1.00 95.38 73 ARG A O 1
ATOM 625 N N . LYS A 1 74 ? 15.971 3.370 -13.419 1.00 94.56 74 LYS A N 1
ATOM 626 C CA . LYS A 1 74 ? 14.837 3.944 -12.675 1.00 94.56 74 LYS A CA 1
ATOM 627 C C . LYS A 1 74 ? 13.619 3.022 -12.753 1.00 94.56 74 LYS A C 1
ATOM 629 O O . LYS A 1 74 ? 12.974 2.804 -11.735 1.00 94.56 74 LYS A O 1
ATOM 634 N N . TYR A 1 75 ? 13.347 2.476 -13.935 1.00 94.75 75 TYR A N 1
ATOM 635 C CA . TYR A 1 75 ? 12.245 1.549 -14.165 1.00 94.75 75 TYR A CA 1
ATOM 636 C C . TYR A 1 75 ? 12.436 0.219 -13.424 1.00 94.75 75 TYR A C 1
ATOM 638 O O . TYR A 1 75 ? 11.562 -0.176 -12.661 1.00 94.75 75 TYR A O 1
ATOM 646 N N . THR A 1 76 ? 13.607 -0.417 -13.521 1.00 94.69 76 THR A N 1
ATOM 647 C CA . THR A 1 76 ? 13.903 -1.655 -12.775 1.00 94.69 76 THR A CA 1
ATOM 648 C C . THR A 1 76 ? 13.798 -1.452 -11.262 1.00 94.69 76 THR A C 1
ATOM 650 O O . THR A 1 76 ? 13.252 -2.293 -10.554 1.00 94.69 76 THR A O 1
ATOM 653 N N . ARG A 1 77 ? 14.269 -0.307 -10.746 1.00 96.50 77 ARG A N 1
ATOM 654 C CA . ARG A 1 77 ? 14.112 0.039 -9.325 1.00 96.50 77 ARG A CA 1
ATOM 655 C C . ARG A 1 77 ? 12.643 0.224 -8.939 1.00 96.50 77 ARG A C 1
ATOM 657 O O . ARG A 1 77 ? 12.274 -0.123 -7.821 1.00 96.50 77 ARG A O 1
ATOM 664 N N . LEU A 1 78 ? 11.824 0.782 -9.832 1.00 95.88 78 LEU A N 1
ATOM 665 C CA . LEU A 1 78 ? 10.388 0.912 -9.610 1.00 95.88 78 LEU A CA 1
ATOM 666 C C . LEU A 1 78 ? 9.726 -0.467 -9.527 1.00 95.88 78 LEU A C 1
ATOM 668 O O . LEU A 1 78 ? 9.045 -0.710 -8.540 1.00 95.88 78 LEU A O 1
ATOM 672 N N . ILE A 1 79 ? 10.008 -1.375 -10.470 1.00 96.12 79 ILE A N 1
ATOM 673 C CA . ILE A 1 79 ? 9.520 -2.766 -10.422 1.00 96.12 79 ILE A CA 1
ATOM 674 C C . ILE A 1 79 ? 9.907 -3.426 -9.099 1.00 96.12 79 ILE A C 1
ATOM 676 O O . ILE A 1 79 ? 9.047 -3.953 -8.405 1.00 96.12 79 ILE A O 1
ATOM 680 N N . TYR A 1 80 ? 11.184 -3.351 -8.713 1.00 96.56 80 TYR A N 1
ATOM 681 C CA . TYR A 1 80 ? 11.657 -3.920 -7.449 1.00 96.56 80 TYR A CA 1
ATOM 682 C C . TYR A 1 80 ? 10.883 -3.375 -6.239 1.00 96.56 80 TYR A C 1
ATOM 684 O O . TYR A 1 80 ? 10.463 -4.134 -5.368 1.00 96.56 80 TYR A O 1
ATOM 692 N N . ASN A 1 81 ? 10.668 -2.058 -6.187 1.00 96.81 81 ASN A N 1
ATOM 693 C CA . ASN A 1 81 ? 9.906 -1.442 -5.107 1.00 96.81 81 ASN A CA 1
ATOM 694 C C . ASN A 1 81 ? 8.433 -1.864 -5.129 1.00 96.81 81 ASN A C 1
ATOM 696 O O . ASN A 1 81 ? 7.895 -2.121 -4.060 1.00 96.81 81 ASN A O 1
ATOM 700 N N . ILE A 1 82 ? 7.799 -1.954 -6.303 1.00 97.19 82 ILE A N 1
ATOM 701 C CA . ILE A 1 82 ? 6.408 -2.409 -6.430 1.00 97.19 82 ILE A CA 1
ATOM 702 C C . ILE A 1 82 ? 6.301 -3.855 -5.959 1.00 97.19 82 ILE A C 1
ATOM 704 O O . ILE A 1 82 ? 5.523 -4.117 -5.058 1.00 97.19 82 ILE A O 1
ATOM 708 N N . LYS A 1 83 ? 7.147 -4.769 -6.443 1.00 95.56 83 LYS A N 1
ATOM 709 C CA . LYS A 1 83 ? 7.149 -6.173 -6.000 1.00 95.56 83 LYS A CA 1
ATOM 710 C C . LYS A 1 83 ? 7.307 -6.333 -4.493 1.00 95.56 83 LYS A C 1
ATOM 712 O O . LYS A 1 83 ? 6.676 -7.193 -3.895 1.00 95.56 83 LYS A O 1
ATOM 717 N N . LYS A 1 84 ? 8.146 -5.498 -3.873 1.00 94.88 84 LYS A N 1
ATOM 718 C CA . LYS A 1 84 ? 8.340 -5.525 -2.422 1.00 94.88 84 LYS A CA 1
ATOM 719 C C . LYS A 1 84 ? 7.125 -4.995 -1.660 1.00 94.88 84 LYS A C 1
ATOM 721 O O . LYS A 1 84 ? 6.864 -5.450 -0.560 1.00 94.88 84 LYS A O 1
ATOM 726 N N . VAL A 1 85 ? 6.440 -3.992 -2.196 1.00 94.06 85 VAL A N 1
ATOM 727 C CA . VAL A 1 85 ? 5.435 -3.218 -1.457 1.00 94.06 85 VAL A CA 1
ATOM 728 C C . VAL A 1 85 ? 4.005 -3.674 -1.752 1.00 94.06 85 VAL A C 1
ATOM 730 O O . VAL A 1 85 ? 3.152 -3.598 -0.875 1.00 94.06 85 VAL A O 1
ATOM 733 N N . TYR A 1 86 ? 3.745 -4.156 -2.962 1.00 95.25 86 TYR A N 1
ATOM 734 C CA . TYR A 1 86 ? 2.415 -4.512 -3.440 1.00 95.25 86 TYR A CA 1
ATOM 735 C C . TYR A 1 86 ? 1.704 -5.565 -2.575 1.00 95.25 86 TYR A C 1
ATOM 737 O O . TYR A 1 86 ? 0.556 -5.310 -2.220 1.00 95.25 86 TYR A O 1
ATOM 745 N N . PRO A 1 87 ? 2.364 -6.642 -2.096 1.00 93.62 87 PRO A N 1
ATOM 746 C CA . PRO A 1 87 ? 1.710 -7.613 -1.214 1.00 93.62 87 PRO A CA 1
ATOM 747 C C . PRO A 1 87 ? 1.121 -6.988 0.060 1.00 93.62 87 PRO A C 1
ATOM 749 O O . PRO A 1 87 ? 0.039 -7.367 0.499 1.00 93.62 87 PRO A O 1
ATOM 752 N N . TYR A 1 88 ? 1.793 -5.980 0.626 1.00 90.75 88 TYR A N 1
ATOM 753 C CA . TYR A 1 88 ? 1.298 -5.264 1.804 1.00 90.75 88 TYR A CA 1
ATOM 754 C C . TYR A 1 88 ? 0.086 -4.381 1.481 1.00 90.75 88 TYR A C 1
ATOM 756 O O . TYR A 1 88 ? -0.764 -4.175 2.342 1.00 90.75 88 TYR A O 1
ATOM 764 N N . ALA A 1 89 ? -0.012 -3.853 0.257 1.00 90.19 89 ALA A N 1
ATOM 765 C CA . ALA A 1 89 ? -1.168 -3.069 -0.171 1.00 90.19 89 ALA A CA 1
ATOM 766 C C . ALA A 1 89 ? -2.414 -3.950 -0.325 1.00 90.19 89 ALA A C 1
ATOM 768 O O . ALA A 1 89 ? -3.481 -3.582 0.162 1.00 90.19 89 ALA A O 1
ATOM 769 N N . THR A 1 90 ? -2.258 -5.129 -0.932 1.00 91.69 90 THR A N 1
ATOM 770 C CA . THR A 1 90 ? -3.322 -6.135 -1.050 1.00 91.69 90 THR A CA 1
ATOM 771 C C . THR A 1 90 ? -3.795 -6.594 0.326 1.00 91.69 90 THR A C 1
ATOM 773 O O . THR A 1 90 ? -4.990 -6.588 0.603 1.00 91.69 90 THR A O 1
ATOM 776 N N . LEU A 1 91 ? -2.860 -6.892 1.233 1.00 89.75 91 LEU A N 1
ATOM 777 C CA . LEU A 1 91 ? -3.206 -7.268 2.600 1.00 89.75 91 LEU A CA 1
ATOM 778 C C . LEU A 1 91 ? -3.949 -6.148 3.338 1.00 89.75 91 LEU A C 1
ATOM 780 O O . LEU A 1 91 ? -4.940 -6.399 4.021 1.00 89.75 91 LEU A O 1
ATOM 784 N N . ALA A 1 92 ? -3.489 -4.903 3.195 1.00 84.12 92 ALA A N 1
ATOM 785 C CA . ALA A 1 92 ? -4.149 -3.756 3.803 1.00 84.12 92 ALA A CA 1
ATOM 786 C C . ALA A 1 92 ? -5.578 -3.577 3.271 1.00 84.12 92 ALA A C 1
ATOM 788 O O . ALA A 1 92 ? -6.476 -3.303 4.062 1.00 84.12 92 ALA A O 1
ATOM 789 N N . ARG A 1 93 ? -5.812 -3.767 1.965 1.00 86.81 93 ARG A N 1
ATOM 790 C CA . ARG A 1 93 ? -7.162 -3.769 1.378 1.00 86.81 93 ARG A CA 1
ATOM 791 C C . ARG A 1 93 ? -8.049 -4.808 2.059 1.00 86.81 93 ARG A C 1
ATOM 793 O O . ARG A 1 93 ? -9.141 -4.462 2.505 1.00 86.81 93 ARG A O 1
ATOM 800 N N . ASP A 1 94 ? -7.572 -6.043 2.168 1.00 89.31 94 ASP A N 1
ATOM 801 C CA . ASP A 1 94 ? -8.349 -7.147 2.735 1.00 89.31 94 ASP A CA 1
ATOM 802 C C . ASP A 1 94 ? -8.664 -6.899 4.219 1.00 89.31 94 ASP A C 1
ATOM 804 O O . ASP A 1 94 ? -9.810 -7.042 4.644 1.00 89.31 94 ASP A O 1
ATOM 808 N N . LYS A 1 95 ? -7.682 -6.413 4.989 1.00 83.81 95 LYS A N 1
ATOM 809 C CA . LYS A 1 95 ? -7.858 -6.048 6.403 1.00 83.81 95 LYS A CA 1
ATOM 810 C C . LYS A 1 95 ? -8.815 -4.878 6.601 1.00 83.81 95 LYS A C 1
ATOM 812 O O . LYS A 1 95 ? -9.630 -4.905 7.518 1.00 83.81 95 LYS A O 1
ATOM 817 N N . LEU A 1 96 ? -8.755 -3.864 5.741 1.00 80.31 96 LEU A N 1
ATOM 818 C CA . LEU A 1 96 ? -9.697 -2.745 5.775 1.00 80.31 96 LEU A CA 1
ATOM 819 C C . LEU A 1 96 ? -11.119 -3.199 5.436 1.00 80.31 96 LEU A C 1
ATOM 821 O O . LEU A 1 96 ? -12.065 -2.749 6.075 1.00 80.31 96 LEU A O 1
ATOM 825 N N . PHE A 1 97 ? -11.276 -4.096 4.462 1.00 84.88 97 PHE A N 1
ATOM 826 C CA . PHE A 1 97 ? -12.574 -4.666 4.112 1.00 84.88 97 PHE A CA 1
ATOM 827 C C . PHE A 1 97 ? -13.162 -5.495 5.263 1.00 84.88 97 PHE A C 1
ATOM 829 O O . PHE A 1 97 ? -14.317 -5.291 5.639 1.00 84.88 97 PHE A O 1
ATOM 836 N N . GLU A 1 98 ? -12.358 -6.376 5.863 1.00 86.31 98 GLU A N 1
ATOM 837 C CA . GLU A 1 98 ? -12.723 -7.162 7.047 1.00 86.31 98 GLU A CA 1
ATOM 838 C C . GLU A 1 98 ? -13.152 -6.251 8.206 1.00 86.31 98 GLU A C 1
ATOM 840 O O . GLU A 1 98 ? -14.247 -6.401 8.755 1.00 86.31 98 GLU A O 1
ATOM 845 N N . MET A 1 99 ? -12.324 -5.253 8.520 1.00 83.31 99 MET A N 1
ATOM 846 C CA . MET A 1 99 ? -12.583 -4.302 9.594 1.00 83.31 99 MET A CA 1
ATOM 847 C C . MET A 1 99 ? -13.868 -3.508 9.343 1.00 83.31 99 MET A C 1
ATOM 849 O O . MET A 1 99 ? -14.690 -3.397 10.249 1.00 83.31 99 MET A O 1
ATOM 853 N N . ASN A 1 100 ? -14.080 -2.998 8.126 1.00 81.94 100 ASN A N 1
ATOM 854 C CA . ASN A 1 100 ? -15.293 -2.258 7.770 1.00 81.94 100 ASN A CA 1
ATOM 855 C C . ASN A 1 100 ? -16.552 -3.110 7.959 1.00 81.94 100 ASN A C 1
ATOM 857 O O . ASN A 1 100 ? -17.518 -2.641 8.558 1.00 81.94 100 ASN A O 1
ATOM 861 N N . ASN A 1 101 ? -16.535 -4.370 7.518 1.00 86.62 101 ASN A N 1
ATOM 862 C CA . ASN A 1 101 ? -17.672 -5.274 7.695 1.00 86.62 101 ASN A CA 1
ATOM 863 C C . ASN A 1 101 ? -17.951 -5.560 9.173 1.00 86.62 101 ASN A C 1
ATOM 865 O O . ASN A 1 101 ? -19.106 -5.551 9.591 1.00 86.62 101 ASN A O 1
ATOM 869 N N . HIS A 1 102 ? -16.907 -5.775 9.976 1.00 85.50 102 HIS A N 1
ATOM 870 C CA . HIS A 1 102 ? -17.063 -6.040 11.403 1.00 85.50 102 HIS A CA 1
ATOM 871 C C . HIS A 1 102 ? -17.553 -4.805 12.173 1.00 85.50 102 HIS A C 1
ATOM 873 O O . HIS A 1 102 ? -18.423 -4.923 13.036 1.00 85.50 102 HIS A O 1
ATOM 879 N N . LEU A 1 103 ? -17.068 -3.609 11.824 1.00 84.00 103 LEU A N 1
ATOM 880 C CA . LEU A 1 103 ? -17.495 -2.350 12.440 1.00 84.00 103 LEU A CA 1
ATOM 881 C C . LEU A 1 103 ? -19.004 -2.118 12.307 1.00 84.00 103 LEU A C 1
ATOM 883 O O . LEU A 1 103 ? -19.621 -1.639 13.257 1.00 84.00 103 LEU A O 1
ATOM 887 N N . LEU A 1 104 ? -19.605 -2.522 11.183 1.00 84.75 104 LEU A N 1
ATOM 888 C CA . LEU A 1 104 ? -21.054 -2.438 10.961 1.00 84.75 104 LEU A CA 1
ATOM 889 C C . LEU A 1 104 ? -21.875 -3.335 11.903 1.00 84.75 104 LEU A C 1
ATOM 891 O O . LEU A 1 104 ? -23.059 -3.081 12.104 1.00 84.75 104 LEU A O 1
ATOM 895 N N . THR A 1 105 ? -21.269 -4.375 12.483 1.00 91.50 105 THR A N 1
ATOM 896 C CA . THR A 1 105 ? -21.948 -5.297 13.413 1.00 91.50 105 THR A CA 1
ATOM 897 C C . THR A 1 105 ? -21.920 -4.818 14.865 1.00 91.50 105 THR A C 1
ATOM 899 O O . THR A 1 105 ? -22.684 -5.314 15.693 1.00 91.50 105 THR A O 1
ATOM 902 N N . LEU A 1 106 ? -21.045 -3.860 15.189 1.00 88.88 106 LEU A N 1
ATOM 903 C CA . LEU A 1 106 ? -20.829 -3.405 16.557 1.00 88.88 106 LEU A CA 1
ATOM 904 C C . LEU A 1 106 ? -21.839 -2.305 16.928 1.00 88.88 106 LEU A C 1
ATOM 906 O O . LEU A 1 106 ? -21.887 -1.271 16.254 1.00 88.88 106 LEU A O 1
ATOM 910 N N . PRO A 1 107 ? -22.614 -2.477 18.016 1.00 87.62 107 PRO A N 1
ATOM 911 C CA . PRO A 1 107 ? -23.738 -1.599 18.335 1.00 87.62 107 PRO A CA 1
ATOM 912 C C . PRO A 1 107 ? -23.322 -0.247 18.923 1.00 87.62 107 PRO A C 1
ATOM 914 O O . PRO A 1 107 ? -24.112 0.695 18.886 1.00 87.62 107 PRO A O 1
ATOM 917 N N . THR A 1 108 ? -22.113 -0.129 19.485 1.00 90.19 108 THR A N 1
ATOM 918 C CA . THR A 1 108 ? -21.662 1.099 20.157 1.00 90.19 108 THR A CA 1
ATOM 919 C C . THR A 1 108 ? -20.330 1.625 19.624 1.00 90.19 108 THR A C 1
ATOM 921 O O . THR A 1 108 ? -19.410 0.866 19.322 1.00 90.19 108 THR A O 1
ATOM 924 N N . GLU A 1 109 ? -20.171 2.954 19.614 1.00 83.00 109 GLU A N 1
ATOM 925 C CA . GLU A 1 109 ? -18.908 3.617 19.243 1.00 83.00 109 GLU A CA 1
ATOM 926 C C . GLU A 1 109 ? -17.725 3.165 20.118 1.00 83.00 109 GLU A C 1
ATOM 928 O O . GLU A 1 109 ? -16.583 3.081 19.662 1.00 83.00 109 GLU A O 1
ATOM 933 N N . LYS A 1 110 ? -17.984 2.839 21.391 1.00 86.00 110 LYS A N 1
ATOM 934 C CA . LYS A 1 110 ? -16.957 2.361 22.326 1.00 86.00 110 LYS A CA 1
ATOM 935 C C . LYS A 1 110 ? -16.398 1.000 21.905 1.00 86.00 110 LYS A C 1
ATOM 937 O O . LYS A 1 110 ? -15.188 0.790 21.990 1.00 86.00 110 LYS A O 1
ATOM 942 N N . GLU A 1 111 ? -17.258 0.085 21.470 1.00 86.56 111 GLU A N 1
ATOM 943 C CA . GLU A 1 111 ? -16.844 -1.236 20.985 1.00 86.56 111 GLU A CA 1
ATOM 944 C C . GLU A 1 111 ? -16.129 -1.132 19.642 1.00 86.56 111 GLU A C 1
ATOM 946 O O . GLU A 1 111 ? -15.077 -1.746 19.476 1.00 86.56 111 GLU A O 1
ATOM 951 N N . GLN A 1 112 ? -16.623 -0.284 18.735 1.00 82.69 112 GLN A N 1
ATOM 952 C CA . GLN A 1 112 ? -15.952 0.022 17.468 1.00 82.69 112 GLN A CA 1
ATOM 953 C C . GLN A 1 112 ? -14.528 0.534 17.701 1.00 82.69 112 GLN A C 1
ATOM 955 O O . GLN A 1 112 ? -13.569 0.015 17.133 1.00 82.69 112 GLN A O 1
ATOM 960 N N . LYS A 1 113 ? -14.365 1.494 18.617 1.00 82.25 113 LYS A N 1
ATOM 961 C CA . LYS A 1 113 ? -13.055 2.021 19.009 1.00 82.25 113 LYS A CA 1
ATOM 962 C C . LYS A 1 113 ? -12.134 0.948 19.589 1.00 82.25 113 LYS A C 1
ATOM 964 O O . LYS A 1 113 ? -10.955 0.917 19.246 1.00 82.25 113 LYS A O 1
ATOM 969 N N . LYS A 1 114 ? -12.654 0.082 20.463 1.00 85.69 114 LYS A N 1
ATOM 970 C CA . LYS A 1 114 ? -11.876 -1.018 21.051 1.00 85.69 114 LYS A CA 1
ATOM 971 C C . LYS A 1 114 ? -11.399 -1.996 19.975 1.00 85.69 114 LYS A C 1
ATOM 973 O O . LYS A 1 114 ? -10.245 -2.404 20.009 1.00 85.69 114 LYS A O 1
ATOM 978 N N . TYR A 1 115 ? -12.268 -2.333 19.027 1.00 86.06 115 TYR A N 1
ATOM 979 C CA . TYR A 1 115 ? -11.932 -3.218 17.918 1.00 86.06 115 TYR A CA 1
ATOM 980 C C . TYR A 1 115 ? -10.877 -2.602 16.988 1.00 86.06 115 TYR A C 1
ATOM 982 O O . TYR A 1 115 ? -9.893 -3.259 16.673 1.00 86.06 115 TYR A O 1
ATOM 990 N N . ILE A 1 116 ? -11.010 -1.318 16.634 1.00 81.62 116 ILE A N 1
ATOM 991 C CA . ILE A 1 116 ? -9.996 -0.597 15.841 1.00 81.62 116 ILE A CA 1
ATOM 992 C C . ILE A 1 116 ? -8.632 -0.625 16.538 1.00 81.62 116 ILE A C 1
ATOM 994 O O . ILE A 1 116 ? -7.626 -0.890 15.888 1.00 81.62 116 ILE A O 1
ATOM 998 N N . GLN A 1 117 ? -8.595 -0.377 17.852 1.00 81.56 117 GLN A N 1
ATOM 999 C CA . GLN A 1 117 ? -7.348 -0.413 18.620 1.00 81.56 117 GLN A CA 1
ATOM 1000 C C . GLN A 1 117 ? -6.712 -1.808 18.603 1.00 81.56 117 GLN A C 1
ATOM 1002 O O . GLN A 1 117 ? -5.503 -1.923 18.438 1.00 81.56 117 GLN A O 1
ATOM 1007 N N . GLN A 1 118 ? -7.526 -2.857 18.739 1.00 85.81 118 GLN A N 1
ATOM 1008 C CA . GLN A 1 118 ? -7.052 -4.236 18.668 1.00 85.81 118 GLN A CA 1
ATOM 1009 C C . GLN A 1 118 ? -6.435 -4.544 17.295 1.00 85.81 118 GLN A C 1
ATOM 1011 O O . GLN A 1 118 ? -5.310 -5.027 17.233 1.00 85.81 118 GLN A O 1
ATOM 1016 N N . VAL A 1 119 ? -7.135 -4.211 16.206 1.00 82.62 119 VAL A N 1
ATOM 1017 C CA . VAL A 1 119 ? -6.631 -4.412 14.837 1.00 82.62 119 VAL A CA 1
ATOM 1018 C C . VAL A 1 119 ? -5.353 -3.605 14.597 1.00 82.62 119 VAL A C 1
ATOM 1020 O O . VAL A 1 119 ? -4.423 -4.099 13.966 1.00 82.62 119 VAL A O 1
ATOM 1023 N N . GLU A 1 120 ? -5.265 -2.373 15.109 1.00 77.56 120 GLU A N 1
ATOM 1024 C CA . GLU A 1 120 ? -4.025 -1.595 15.047 1.00 77.56 120 GLU A CA 1
ATOM 1025 C C . GLU A 1 120 ? -2.873 -2.319 15.748 1.00 77.56 120 GLU A C 1
ATOM 1027 O O . GLU A 1 120 ? -1.781 -2.394 15.185 1.00 77.56 120 GLU A O 1
ATOM 1032 N N . ASP A 1 121 ? -3.089 -2.808 16.969 1.00 82.44 121 ASP A N 1
ATOM 1033 C CA . ASP A 1 121 ? -2.043 -3.466 17.748 1.00 82.44 121 ASP A CA 1
ATOM 1034 C C . ASP A 1 121 ? -1.557 -4.752 17.070 1.00 82.44 121 ASP A C 1
ATOM 1036 O O . ASP A 1 121 ? -0.346 -4.962 16.989 1.00 82.44 121 ASP A O 1
ATOM 1040 N N . GLU A 1 122 ? -2.472 -5.538 16.498 1.00 84.69 122 GLU A N 1
ATOM 1041 C CA . GLU A 1 122 ? -2.158 -6.726 15.694 1.00 84.69 122 GLU A CA 1
ATOM 1042 C C . GLU A 1 122 ? -1.319 -6.362 14.457 1.00 84.69 122 GLU A C 1
ATOM 1044 O O . GLU A 1 122 ? -0.232 -6.906 14.249 1.00 84.69 122 GLU A O 1
ATOM 1049 N N . LEU A 1 123 ? -1.762 -5.373 13.669 1.00 79.75 123 LEU A N 1
ATOM 1050 C CA . LEU A 1 123 ? -1.029 -4.909 12.485 1.00 79.75 123 LEU A CA 1
ATOM 1051 C C . LEU A 1 123 ? 0.338 -4.324 12.845 1.00 79.75 123 LEU A C 1
ATOM 1053 O O . LEU A 1 123 ? 1.302 -4.455 12.087 1.00 79.75 123 LEU A O 1
ATOM 1057 N N . ARG A 1 124 ? 0.435 -3.642 13.987 1.00 78.44 124 ARG A N 1
ATOM 1058 C CA . ARG A 1 124 ? 1.698 -3.104 14.479 1.00 78.44 124 ARG A CA 1
ATOM 1059 C C . ARG A 1 124 ? 2.638 -4.246 14.835 1.00 78.44 124 ARG A C 1
ATOM 1061 O O . ARG A 1 124 ? 3.764 -4.241 14.360 1.00 78.44 124 ARG A O 1
ATOM 1068 N N . GLU A 1 125 ? 2.202 -5.216 15.627 1.00 85.81 125 GLU A N 1
ATOM 1069 C CA . GLU A 1 125 ? 3.043 -6.349 16.016 1.00 85.81 125 GLU A CA 1
ATOM 1070 C C . GLU A 1 125 ? 3.555 -7.130 14.797 1.00 85.81 125 GLU A C 1
ATOM 1072 O O . GLU A 1 125 ? 4.747 -7.437 14.715 1.00 85.81 125 GLU A O 1
ATOM 1077 N N . GLU A 1 126 ? 2.687 -7.358 13.812 1.00 84.38 126 GLU A N 1
ATOM 1078 C CA . GLU A 1 126 ? 3.026 -8.110 12.608 1.00 84.38 126 GLU A CA 1
ATOM 1079 C C . GLU A 1 126 ? 3.952 -7.325 11.659 1.00 84.38 126 GLU A C 1
ATOM 1081 O O . GLU A 1 126 ? 4.964 -7.850 11.187 1.00 84.38 126 GLU A O 1
ATOM 1086 N N . PHE A 1 127 ? 3.661 -6.042 11.404 1.00 81.69 127 PHE A N 1
ATOM 1087 C CA . PHE A 1 127 ? 4.298 -5.288 10.314 1.00 81.69 127 PHE A CA 1
ATOM 1088 C C . PHE A 1 127 ? 5.267 -4.191 10.750 1.00 81.69 127 PHE A C 1
ATOM 1090 O O . PHE A 1 127 ? 5.964 -3.628 9.900 1.00 81.69 127 PHE A O 1
ATOM 1097 N N . GLU A 1 128 ? 5.377 -3.862 12.039 1.00 81.62 128 GLU A N 1
ATOM 1098 C CA . GLU A 1 128 ? 6.213 -2.749 12.511 1.00 81.62 128 GLU A CA 1
ATOM 1099 C C . GLU A 1 128 ? 7.672 -2.883 12.056 1.00 81.62 128 GLU A C 1
ATOM 1101 O O . GLU A 1 128 ? 8.279 -1.909 11.599 1.00 81.62 128 GLU A O 1
ATOM 1106 N N . ASN A 1 129 ? 8.233 -4.090 12.124 1.00 86.00 129 ASN A N 1
ATOM 1107 C CA . ASN A 1 129 ? 9.608 -4.347 11.702 1.00 86.00 129 ASN A CA 1
ATOM 1108 C C . ASN A 1 129 ? 9.809 -4.138 10.199 1.00 86.00 129 ASN A C 1
ATOM 1110 O O . ASN A 1 129 ? 10.822 -3.568 9.782 1.00 86.00 129 ASN A O 1
ATOM 1114 N N . ASP A 1 130 ? 8.850 -4.570 9.387 1.00 85.19 130 ASP A N 1
ATOM 1115 C CA . ASP A 1 130 ? 8.911 -4.424 7.938 1.00 85.19 130 ASP A CA 1
ATOM 1116 C C . ASP A 1 130 ? 8.740 -2.966 7.527 1.00 85.19 130 ASP A C 1
ATOM 1118 O O . ASP A 1 130 ? 9.555 -2.442 6.762 1.00 85.19 130 ASP A O 1
ATOM 1122 N N . LEU A 1 131 ? 7.767 -2.271 8.122 1.00 80.25 131 LEU A N 1
ATOM 1123 C CA . LEU A 1 131 ? 7.532 -0.844 7.909 1.00 80.25 131 LEU A CA 1
ATOM 1124 C C . LEU A 1 131 ? 8.748 -0.001 8.314 1.00 80.25 131 LEU A C 1
ATOM 1126 O O . LEU A 1 131 ? 9.129 0.915 7.585 1.00 80.25 131 LEU A O 1
ATOM 1130 N N . ARG A 1 132 ? 9.420 -0.334 9.425 1.00 80.88 132 ARG A N 1
ATOM 1131 C CA . ARG A 1 132 ? 10.665 0.333 9.855 1.00 80.88 132 ARG A CA 1
ATOM 1132 C C . ARG A 1 132 ? 11.820 0.128 8.869 1.00 80.88 132 ARG A C 1
ATOM 1134 O O . ARG A 1 132 ? 12.663 1.014 8.734 1.00 80.88 132 ARG A O 1
ATOM 1141 N N . LYS A 1 133 ? 11.871 -1.017 8.181 1.00 87.50 133 LYS A N 1
ATOM 1142 C CA . LYS A 1 133 ? 12.889 -1.332 7.160 1.00 87.50 133 LYS A CA 1
ATOM 1143 C C . LYS A 1 133 ? 12.560 -0.750 5.782 1.00 87.50 133 LYS A C 1
ATOM 1145 O O . LYS A 1 133 ? 13.423 -0.764 4.898 1.00 87.50 133 LYS A O 1
ATOM 1150 N N . MET A 1 134 ? 11.335 -0.275 5.554 1.00 86.88 134 MET A N 1
ATOM 1151 C CA . MET A 1 134 ? 10.966 0.347 4.286 1.00 86.88 134 MET A CA 1
ATOM 1152 C C . MET A 1 134 ? 11.655 1.701 4.116 1.00 86.88 134 MET A C 1
ATOM 1154 O O . MET A 1 134 ? 11.732 2.532 5.019 1.00 86.88 134 MET A O 1
ATOM 1158 N N . THR A 1 135 ? 12.129 1.959 2.900 1.00 89.19 135 THR A N 1
ATOM 1159 C CA . THR A 1 135 ? 12.597 3.301 2.539 1.00 89.19 135 THR A CA 1
ATOM 1160 C C . THR A 1 135 ? 11.417 4.267 2.434 1.00 89.19 135 THR A C 1
ATOM 1162 O O . THR A 1 135 ? 10.294 3.865 2.132 1.00 89.19 135 THR A O 1
ATOM 1165 N N . ILE A 1 136 ? 11.673 5.571 2.562 1.00 84.81 136 ILE A N 1
ATOM 1166 C CA . ILE A 1 136 ? 10.641 6.610 2.382 1.00 84.81 136 ILE A CA 1
ATOM 1167 C C . ILE A 1 136 ? 9.936 6.472 1.019 1.00 84.81 136 ILE A C 1
ATOM 1169 O O . ILE A 1 136 ? 8.729 6.680 0.916 1.00 84.81 136 ILE A O 1
ATOM 1173 N N . THR A 1 137 ? 10.668 6.102 -0.037 1.00 88.50 137 THR A N 1
ATOM 1174 C CA . THR A 1 137 ? 10.093 5.873 -1.371 1.00 88.50 137 THR A CA 1
ATOM 1175 C C . THR A 1 137 ? 9.145 4.676 -1.394 1.00 88.50 137 THR A C 1
ATOM 1177 O O . THR A 1 137 ? 8.090 4.768 -2.011 1.00 88.50 137 THR A O 1
ATOM 1180 N N . GLN A 1 138 ? 9.501 3.581 -0.721 1.00 91.12 138 GLN A N 1
ATOM 1181 C CA . GLN A 1 138 ? 8.654 2.390 -0.610 1.00 91.12 138 GLN A CA 1
ATOM 1182 C C . GLN A 1 138 ? 7.402 2.674 0.219 1.00 91.12 138 GLN A C 1
ATOM 1184 O O . GLN A 1 138 ? 6.312 2.347 -0.229 1.00 91.12 138 GLN A O 1
ATOM 1189 N N . GLY A 1 139 ? 7.536 3.375 1.349 1.00 86.31 139 GLY A N 1
ATOM 1190 C CA . GLY A 1 139 ? 6.384 3.799 2.148 1.00 86.31 139 GLY A CA 1
ATOM 1191 C C . GLY A 1 139 ? 5.417 4.674 1.345 1.00 86.31 139 GLY A C 1
ATOM 1192 O O . GLY A 1 139 ? 4.224 4.405 1.314 1.00 86.31 139 GLY A O 1
ATOM 1193 N N . ARG A 1 140 ? 5.922 5.675 0.608 1.00 85.81 140 ARG A N 1
ATOM 1194 C CA . ARG A 1 140 ? 5.087 6.510 -0.283 1.00 85.81 140 ARG A CA 1
ATOM 1195 C C . ARG A 1 140 ? 4.383 5.707 -1.368 1.00 85.81 140 ARG A C 1
ATOM 1197 O O . ARG A 1 140 ? 3.247 6.020 -1.704 1.00 85.81 140 ARG A O 1
ATOM 1204 N N . LEU A 1 141 ? 5.068 4.715 -1.929 1.00 90.88 141 LEU A N 1
ATOM 1205 C CA . LEU A 1 141 ? 4.479 3.821 -2.914 1.00 90.88 141 LEU A CA 1
ATOM 1206 C C . LEU A 1 141 ? 3.372 2.968 -2.280 1.00 90.88 141 LEU A C 1
ATOM 1208 O O . LEU A 1 141 ? 2.301 2.894 -2.859 1.00 90.88 141 LEU A O 1
ATOM 1212 N N . LEU A 1 142 ? 3.583 2.420 -1.078 1.00 88.75 142 LEU A N 1
ATOM 1213 C CA . LEU A 1 142 ? 2.598 1.602 -0.357 1.00 88.75 142 LEU A CA 1
ATOM 1214 C C . LEU A 1 142 ? 1.260 2.319 -0.226 1.00 88.75 142 LEU A C 1
ATOM 1216 O O . LEU A 1 142 ? 0.224 1.775 -0.566 1.00 88.75 142 LEU A O 1
ATOM 1220 N N . ILE A 1 143 ? 1.307 3.575 0.195 1.00 84.81 143 ILE A N 1
ATOM 1221 C CA . ILE A 1 143 ? 0.134 4.435 0.366 1.00 84.81 143 ILE A CA 1
ATOM 1222 C C . ILE A 1 143 ? -0.636 4.587 -0.949 1.00 84.81 143 ILE A C 1
ATOM 1224 O O . ILE A 1 143 ? -1.850 4.416 -0.976 1.00 84.81 143 ILE A O 1
ATOM 1228 N N . LYS A 1 144 ? 0.075 4.873 -2.047 1.00 88.81 144 LYS A N 1
ATOM 1229 C CA . LYS A 1 144 ? -0.528 4.975 -3.382 1.00 88.81 144 LYS A CA 1
ATOM 1230 C C . LYS A 1 144 ? -1.192 3.667 -3.807 1.00 88.81 144 LYS A C 1
ATOM 1232 O O . LYS A 1 144 ? -2.264 3.699 -4.395 1.00 88.81 144 LYS A O 1
ATOM 1237 N N . LEU A 1 145 ? -0.560 2.533 -3.506 1.00 91.56 145 LEU A N 1
ATOM 1238 C CA . LEU A 1 145 ? -1.116 1.218 -3.812 1.00 91.56 145 LEU A CA 1
ATOM 1239 C C . LEU A 1 145 ? -2.341 0.905 -2.945 1.00 91.56 145 LEU A C 1
ATOM 1241 O O . LEU A 1 145 ? -3.316 0.391 -3.464 1.00 91.56 145 LEU A O 1
ATOM 1245 N N . ILE A 1 146 ? -2.348 1.280 -1.664 1.00 86.69 146 ILE A N 1
ATOM 1246 C CA . ILE A 1 146 ? -3.535 1.136 -0.804 1.00 86.69 146 ILE A CA 1
ATOM 1247 C C . ILE A 1 146 ? -4.700 1.971 -1.351 1.00 86.69 146 ILE A C 1
ATOM 1249 O O . ILE A 1 146 ? -5.821 1.474 -1.428 1.00 86.69 146 ILE A O 1
ATOM 1253 N N . ASP A 1 147 ? -4.452 3.217 -1.765 1.00 87.12 147 ASP A N 1
ATOM 1254 C CA . ASP A 1 147 ? -5.479 4.058 -2.400 1.00 87.12 147 ASP A CA 1
ATOM 1255 C C . ASP A 1 147 ? -5.992 3.440 -3.714 1.00 87.12 147 ASP A C 1
ATOM 1257 O O . ASP A 1 147 ? -7.201 3.393 -3.925 1.00 87.12 147 ASP A O 1
ATOM 1261 N N . ARG A 1 148 ? -5.106 2.874 -4.549 1.00 91.50 148 ARG A N 1
ATOM 1262 C CA . ARG A 1 148 ? -5.491 2.117 -5.756 1.00 91.50 148 ARG A CA 1
ATOM 1263 C C . ARG A 1 148 ? -6.415 0.941 -5.431 1.00 91.50 148 ARG A C 1
ATOM 1265 O O . ARG A 1 148 ? -7.429 0.768 -6.095 1.00 91.50 148 ARG A O 1
ATOM 1272 N N . GLU A 1 149 ? -6.050 0.135 -4.438 1.00 89.69 149 GLU A N 1
ATOM 1273 C CA . GLU A 1 149 ? -6.757 -1.101 -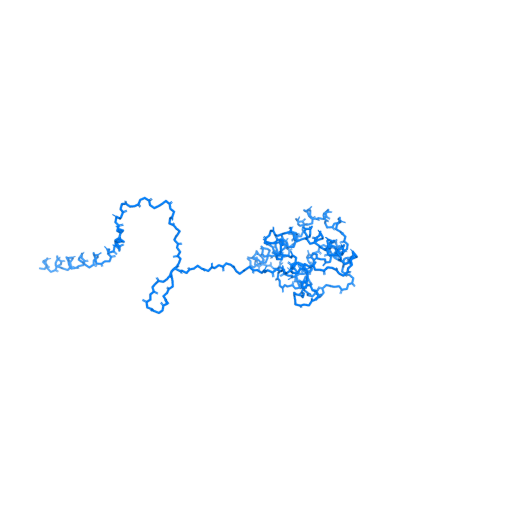4.085 1.00 89.69 149 GLU A CA 1
ATOM 1274 C C . GLU A 1 149 ? -8.096 -0.851 -3.378 1.00 89.69 149 GLU A C 1
ATOM 1276 O O . GLU A 1 149 ? -9.009 -1.668 -3.466 1.00 89.69 149 GLU A O 1
ATOM 1281 N N . THR A 1 150 ? -8.224 0.268 -2.661 1.00 82.88 150 THR A N 1
ATOM 1282 C CA . THR A 1 150 ? -9.416 0.579 -1.853 1.00 82.88 150 THR A CA 1
ATOM 1283 C C . THR A 1 150 ? -10.319 1.646 -2.469 1.00 82.88 150 THR A C 1
ATOM 1285 O O . THR A 1 150 ? -11.442 1.830 -2.006 1.00 82.88 150 THR A O 1
ATOM 1288 N N . GLY A 1 151 ? -9.837 2.392 -3.469 1.00 79.12 151 GLY A N 1
ATOM 1289 C CA . GLY A 1 151 ? -10.530 3.543 -4.059 1.00 79.12 151 GLY A CA 1
ATOM 1290 C C . GLY A 1 151 ? -10.701 4.740 -3.111 1.00 79.12 151 GLY A C 1
ATOM 1291 O O . GLY A 1 151 ? -11.285 5.756 -3.497 1.00 79.12 151 GLY A O 1
ATOM 1292 N N . ASN A 1 152 ? -10.200 4.636 -1.877 1.00 70.44 152 ASN A N 1
ATOM 1293 C CA . ASN A 1 152 ? -10.305 5.645 -0.838 1.00 70.44 152 ASN A CA 1
ATOM 1294 C C . ASN A 1 152 ? -8.932 6.218 -0.521 1.00 70.44 152 ASN A C 1
ATOM 1296 O O . ASN A 1 152 ? -7.988 5.482 -0.229 1.00 70.44 152 ASN A O 1
ATOM 1300 N N . THR A 1 153 ? -8.858 7.552 -0.442 1.00 64.94 153 THR A N 1
ATOM 1301 C CA . THR A 1 153 ? -7.601 8.198 -0.051 1.00 64.94 153 THR A CA 1
ATOM 1302 C C . THR A 1 153 ? -7.163 7.669 1.298 1.00 64.94 153 THR A C 1
ATOM 1304 O O . THR A 1 153 ? -7.955 7.637 2.242 1.00 64.94 153 THR A O 1
ATOM 1307 N N . THR A 1 154 ? -5.885 7.323 1.422 1.00 60.66 154 THR A N 1
ATOM 1308 C CA . THR A 1 154 ? -5.308 6.876 2.693 1.00 60.66 154 THR A CA 1
ATOM 1309 C C . THR A 1 154 ? -5.580 7.886 3.810 1.00 60.66 154 THR A C 1
ATOM 1311 O O . THR A 1 154 ? -5.788 7.502 4.952 1.00 60.66 154 THR A O 1
ATOM 1314 N N . TYR A 1 155 ? -5.678 9.181 3.484 1.00 60.31 155 TYR A N 1
ATOM 1315 C CA . TYR A 1 155 ? -6.134 10.208 4.419 1.00 60.31 155 TYR A CA 1
ATOM 1316 C C . TYR A 1 155 ? -7.560 10.000 4.940 1.00 60.31 155 TYR A C 1
ATOM 1318 O O . TYR A 1 155 ? -7.775 10.220 6.125 1.00 60.31 155 TYR A O 1
ATOM 1326 N N . VAL A 1 156 ? -8.523 9.626 4.092 1.00 62.09 156 VAL A N 1
ATOM 1327 C CA . VAL A 1 156 ? -9.909 9.336 4.506 1.00 62.09 156 VAL A CA 1
ATOM 1328 C C . VAL A 1 156 ? -9.929 8.116 5.419 1.00 62.09 156 VAL A C 1
ATOM 1330 O O . VAL A 1 156 ? -10.426 8.243 6.531 1.00 62.09 156 VAL A O 1
ATOM 1333 N N . LEU A 1 157 ? -9.251 7.030 5.035 1.00 61.91 157 LEU A N 1
ATOM 1334 C CA . LEU A 1 157 ? -9.105 5.829 5.870 1.00 61.91 157 LEU A CA 1
ATOM 1335 C C . LEU A 1 157 ? -8.509 6.169 7.246 1.00 61.91 157 LEU A C 1
ATOM 1337 O O . LEU A 1 157 ? -9.057 5.837 8.289 1.00 61.91 157 LEU A O 1
ATOM 1341 N N . ILE A 1 158 ? -7.417 6.933 7.268 1.00 62.00 158 ILE A N 1
ATOM 1342 C CA . ILE A 1 158 ? -6.762 7.375 8.504 1.00 62.00 158 ILE A CA 1
ATOM 1343 C C . ILE A 1 158 ? -7.639 8.359 9.311 1.00 62.00 158 ILE A C 1
ATOM 1345 O O . ILE A 1 158 ? -7.555 8.407 10.539 1.00 62.00 158 ILE A O 1
ATOM 1349 N N . LYS A 1 159 ? -8.447 9.196 8.646 1.00 61.25 159 LYS A N 1
ATOM 1350 C CA . LYS A 1 159 ? -9.301 10.212 9.283 1.00 61.25 159 LYS A CA 1
ATOM 1351 C C . LYS A 1 159 ? -10.559 9.601 9.890 1.00 61.25 159 LYS A C 1
ATOM 1353 O O . LYS A 1 159 ? -10.939 10.042 10.968 1.00 61.25 159 LYS A O 1
ATOM 1358 N N . GLU A 1 160 ? -11.180 8.623 9.241 1.00 61.34 160 GLU A N 1
ATOM 1359 C CA . GLU A 1 160 ? -12.325 7.874 9.784 1.00 61.34 160 GLU A CA 1
ATOM 1360 C C . GLU A 1 160 ? -11.953 7.139 11.075 1.00 61.34 160 GLU A C 1
ATOM 1362 O O . GLU A 1 160 ? -12.770 6.969 11.970 1.00 61.34 160 GLU A O 1
ATOM 1367 N N . LEU A 1 161 ? -10.669 6.823 11.219 1.00 54.78 161 LEU A N 1
ATOM 1368 C CA . LEU A 1 161 ? -10.104 6.142 12.372 1.00 54.78 161 LEU A CA 1
ATOM 1369 C C . LEU A 1 161 ? -9.413 7.109 13.366 1.00 54.78 161 LEU A C 1
ATOM 1371 O O . LEU A 1 161 ? -8.762 6.683 14.330 1.00 54.78 161 LEU A O 1
ATOM 1375 N N . LYS A 1 162 ? -9.524 8.436 13.166 1.00 51.91 162 LYS A N 1
ATOM 1376 C CA . LYS A 1 162 ? -8.939 9.430 14.084 1.00 51.91 162 LYS A CA 1
ATOM 1377 C C . LYS A 1 162 ? -9.612 9.373 15.452 1.00 51.91 162 LYS A C 1
ATOM 1379 O O . LYS A 1 162 ? -10.810 9.579 15.583 1.00 51.91 162 LYS A O 1
ATOM 1384 N N . GLY A 1 163 ? -8.782 9.214 16.481 1.00 57.47 163 GLY A N 1
ATOM 1385 C CA . GLY A 1 163 ? -9.185 9.173 17.890 1.00 57.47 163 GLY A CA 1
ATOM 1386 C C . GLY A 1 163 ? -8.844 7.853 18.581 1.00 57.47 163 GLY A C 1
ATOM 1387 O O . GLY A 1 163 ? -8.837 7.812 19.813 1.00 57.47 163 GLY A O 1
ATOM 1388 N N . SER A 1 164 ? -8.524 6.818 17.797 1.00 59.91 164 SER A N 1
ATOM 1389 C CA . SER A 1 164 ? -8.259 5.450 18.266 1.00 59.91 164 SER A CA 1
ATOM 1390 C C . SER A 1 164 ? -6.910 4.889 17.811 1.00 59.91 164 SER A C 1
ATOM 1392 O O . SER A 1 164 ? -6.590 3.784 18.198 1.00 59.91 164 SER A O 1
ATOM 1394 N N . PHE A 1 165 ? -6.136 5.626 17.006 1.00 67.50 165 PHE A N 1
ATOM 1395 C CA . PHE A 1 165 ? -4.790 5.218 16.590 1.00 67.50 165 PHE A CA 1
ATOM 1396 C C . PHE A 1 165 ? -3.708 5.705 17.562 1.00 67.50 165 PHE A C 1
ATOM 1398 O O . PHE A 1 165 ? -3.718 6.875 17.970 1.00 67.50 165 PHE A O 1
ATOM 1405 N N . SER A 1 166 ? -2.728 4.851 17.856 1.00 65.44 166 SER A N 1
ATOM 1406 C CA . SER A 1 166 ? -1.581 5.154 18.712 1.00 65.44 166 SER A CA 1
ATOM 1407 C C . SER A 1 166 ? -0.728 6.313 18.177 1.00 65.44 166 SER A C 1
ATOM 1409 O O . SER A 1 166 ? -0.566 6.533 16.972 1.00 65.44 166 SER A O 1
ATOM 1411 N N . ALA A 1 167 ? -0.094 7.063 19.084 1.00 68.69 167 ALA A N 1
ATOM 1412 C CA . ALA A 1 167 ? 0.828 8.144 18.718 1.00 68.69 167 ALA A CA 1
ATOM 1413 C C . ALA A 1 167 ? 2.033 7.646 17.895 1.00 68.69 167 ALA A C 1
ATOM 1415 O O . ALA A 1 167 ? 2.649 8.420 17.160 1.00 68.69 167 ALA A O 1
ATOM 1416 N N . PHE A 1 168 ? 2.374 6.362 18.012 1.00 66.38 168 PHE A N 1
ATOM 1417 C CA . PHE A 1 168 ? 3.423 5.723 17.230 1.00 66.38 168 PHE A CA 1
ATOM 1418 C C . PHE A 1 168 ? 3.037 5.615 15.749 1.00 66.38 168 PHE A C 1
ATOM 1420 O O . PHE A 1 168 ? 3.819 6.024 14.886 1.00 66.38 168 PHE A O 1
ATOM 1427 N N . PHE A 1 169 ? 1.815 5.160 15.456 1.00 67.62 169 PHE A N 1
ATOM 1428 C CA . PHE A 1 169 ? 1.287 5.090 14.094 1.00 67.62 169 PHE A CA 1
ATOM 1429 C C . PHE A 1 169 ? 1.293 6.472 13.427 1.00 67.62 169 PHE A C 1
ATOM 1431 O O . PHE A 1 169 ? 1.817 6.642 12.322 1.00 67.62 169 PHE A O 1
ATOM 1438 N N . TRP A 1 170 ? 0.849 7.503 14.154 1.00 66.00 170 TRP A N 1
ATOM 1439 C CA . TRP A 1 170 ? 0.896 8.890 13.680 1.00 66.00 170 TRP A CA 1
ATOM 1440 C C . TRP A 1 170 ? 2.312 9.398 13.396 1.00 66.00 170 TRP A C 1
ATOM 1442 O O . TRP A 1 170 ? 2.506 10.152 12.442 1.00 66.00 170 TRP A O 1
ATOM 1452 N N . GLN A 1 171 ? 3.316 8.980 14.169 1.00 70.88 171 GLN A N 1
ATOM 1453 C CA . GLN A 1 171 ? 4.717 9.336 13.924 1.00 70.88 171 GLN A CA 1
ATOM 1454 C C . GLN A 1 171 ? 5.312 8.601 12.717 1.00 70.88 171 GLN A C 1
ATOM 1456 O O . GLN A 1 171 ? 6.026 9.216 11.919 1.00 70.88 171 GLN A O 1
ATOM 1461 N N . ALA A 1 172 ? 5.023 7.304 12.567 1.00 68.12 172 ALA A N 1
ATOM 1462 C CA . ALA A 1 172 ? 5.443 6.512 11.411 1.00 68.12 172 ALA A CA 1
ATOM 1463 C C . ALA A 1 172 ? 4.886 7.115 10.115 1.00 68.12 172 ALA A C 1
ATOM 1465 O O . ALA A 1 172 ? 5.631 7.358 9.162 1.00 68.12 172 ALA A O 1
ATOM 1466 N N . ILE A 1 173 ? 3.604 7.482 10.143 1.00 65.12 173 ILE A N 1
ATOM 1467 C CA . ILE A 1 173 ? 2.940 8.230 9.083 1.00 65.12 173 ILE A CA 1
ATOM 1468 C C . ILE A 1 173 ? 3.645 9.581 8.877 1.00 65.12 173 ILE A C 1
ATOM 1470 O O . ILE A 1 173 ? 4.192 9.832 7.806 1.00 65.12 173 ILE A O 1
ATOM 1474 N N . ALA A 1 174 ? 3.737 10.449 9.882 1.00 68.50 174 ALA A N 1
ATOM 1475 C CA . ALA A 1 174 ? 4.295 11.795 9.709 1.00 68.50 174 ALA A CA 1
ATOM 1476 C C . ALA A 1 174 ? 5.707 11.821 9.078 1.00 68.50 174 ALA A C 1
ATOM 1478 O O . ALA A 1 174 ? 6.010 12.713 8.283 1.00 68.50 174 ALA A O 1
ATOM 1479 N N . ARG A 1 175 ? 6.562 10.822 9.358 1.00 68.31 175 ARG A N 1
ATOM 1480 C CA . ARG A 1 175 ? 7.890 10.687 8.723 1.00 68.31 175 ARG A CA 1
ATOM 1481 C C . ARG A 1 175 ? 7.824 10.445 7.212 1.00 68.31 175 ARG A C 1
ATOM 1483 O O . ARG A 1 175 ? 8.667 10.949 6.470 1.00 68.31 175 ARG A O 1
ATOM 1490 N N . ILE A 1 176 ? 6.840 9.682 6.750 1.00 65.62 176 ILE A N 1
ATOM 1491 C CA . ILE A 1 176 ? 6.635 9.348 5.331 1.00 65.62 176 ILE A CA 1
ATOM 1492 C C . ILE A 1 176 ? 5.844 10.470 4.631 1.00 65.62 176 ILE A C 1
ATOM 1494 O O . ILE A 1 176 ? 6.091 10.805 3.462 1.00 65.62 176 ILE A O 1
ATOM 1498 N N . PHE A 1 177 ? 4.945 11.102 5.382 1.00 62.38 177 PHE A N 1
ATOM 1499 C CA . PHE A 1 177 ? 3.921 12.031 4.935 1.00 62.38 177 PHE A CA 1
ATOM 1500 C C . PHE A 1 177 ? 4.250 13.490 5.281 1.00 62.38 177 PHE A C 1
ATOM 1502 O O . PHE A 1 177 ? 3.559 14.136 6.064 1.00 62.38 177 PHE A O 1
ATOM 1509 N N . LYS A 1 178 ? 5.278 14.056 4.640 1.00 57.38 178 LYS A N 1
ATOM 1510 C CA . LYS A 1 178 ? 5.550 15.503 4.745 1.00 57.38 178 LYS A CA 1
ATOM 1511 C C . LYS A 1 178 ? 4.698 16.366 3.786 1.00 57.38 178 LYS A C 1
ATOM 1513 O O . LYS A 1 178 ? 4.699 17.581 3.935 1.00 57.38 178 LYS A O 1
ATOM 1518 N N . SER A 1 179 ? 3.958 15.767 2.834 1.00 56.19 179 SER A N 1
ATOM 1519 C CA . SER A 1 179 ? 3.110 16.509 1.866 1.00 56.19 179 SER A CA 1
ATOM 1520 C C . SER A 1 179 ? 2.003 15.726 1.120 1.00 56.19 179 SER A C 1
ATOM 1522 O O . SER A 1 179 ? 1.114 16.358 0.562 1.00 56.19 179 SER A O 1
ATOM 1524 N N . ASN A 1 180 ? 2.009 14.381 1.087 1.00 58.47 180 ASN A N 1
ATOM 1525 C CA . ASN A 1 180 ? 1.252 13.606 0.075 1.00 58.47 180 ASN A CA 1
ATOM 1526 C C . ASN A 1 180 ? 0.026 12.818 0.591 1.00 58.47 180 ASN A C 1
ATOM 1528 O O . ASN A 1 180 ? -0.486 11.967 -0.123 1.00 58.47 180 ASN A O 1
ATOM 1532 N N . LEU A 1 181 ? -0.468 13.072 1.811 1.00 60.44 181 LEU A N 1
ATOM 1533 C CA . LEU A 1 181 ? -1.607 12.319 2.388 1.00 60.44 181 LEU A CA 1
ATOM 1534 C C . LEU A 1 181 ? -2.880 12.375 1.534 1.00 60.44 181 LEU A C 1
ATOM 1536 O O . LEU A 1 181 ? -3.677 11.446 1.547 1.00 60.44 181 LEU A O 1
ATOM 1540 N N . LYS A 1 182 ? -3.075 13.483 0.817 1.00 65.38 182 LYS A N 1
ATOM 1541 C CA . LYS A 1 182 ? -4.264 13.733 -0.006 1.00 65.38 182 LYS A CA 1
ATOM 1542 C C . LYS A 1 182 ? -4.074 13.349 -1.474 1.00 65.38 182 LYS A C 1
ATOM 1544 O O . LYS A 1 182 ? -5.006 13.513 -2.256 1.00 65.38 182 LYS A O 1
ATOM 1549 N N . THR A 1 183 ? -2.873 12.926 -1.866 1.00 70.94 183 THR A N 1
ATOM 1550 C CA . THR A 1 183 ? -2.583 12.586 -3.259 1.00 70.94 183 THR A CA 1
ATOM 1551 C C . THR A 1 183 ? -3.260 11.266 -3.589 1.00 70.94 183 THR A C 1
ATOM 1553 O O . THR A 1 18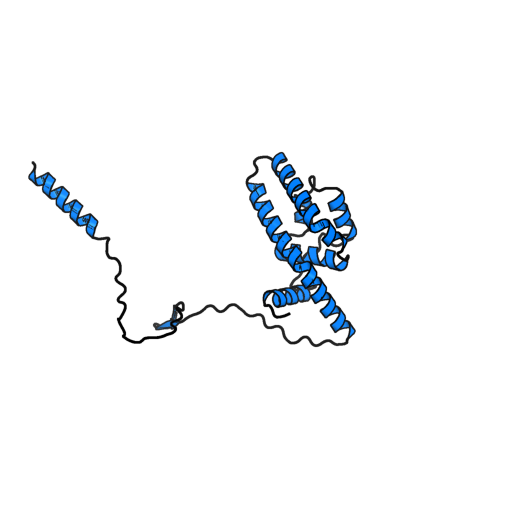3 ? -2.985 10.263 -2.936 1.00 70.94 183 THR A O 1
ATOM 1556 N N . LYS A 1 184 ? -4.139 11.293 -4.589 1.00 83.00 184 LYS A N 1
ATOM 1557 C CA . LYS A 1 184 ? -4.806 10.106 -5.122 1.00 83.00 184 LYS A CA 1
ATOM 1558 C C . LYS A 1 184 ? -3.906 9.381 -6.117 1.00 83.00 184 LYS A C 1
ATOM 1560 O O . LYS A 1 184 ? -3.043 10.009 -6.733 1.00 83.00 184 LYS A O 1
ATOM 1565 N N . PHE A 1 185 ? -4.134 8.089 -6.279 1.00 88.75 185 PHE A N 1
ATOM 1566 C CA . PHE A 1 185 ? -3.584 7.270 -7.337 1.00 88.75 185 PHE A CA 1
ATOM 1567 C C . PHE A 1 185 ? -4.170 7.717 -8.675 1.00 88.75 185 PHE A C 1
ATOM 1569 O O . PHE A 1 185 ? -5.387 7.746 -8.861 1.00 88.75 185 PHE A O 1
ATOM 1576 N N . ASP A 1 186 ? -3.294 8.077 -9.608 1.00 90.69 186 ASP A N 1
ATOM 1577 C CA . ASP A 1 186 ? -3.684 8.548 -10.934 1.00 90.69 186 ASP A CA 1
ATOM 1578 C C . ASP A 1 186 ? -3.222 7.575 -12.025 1.00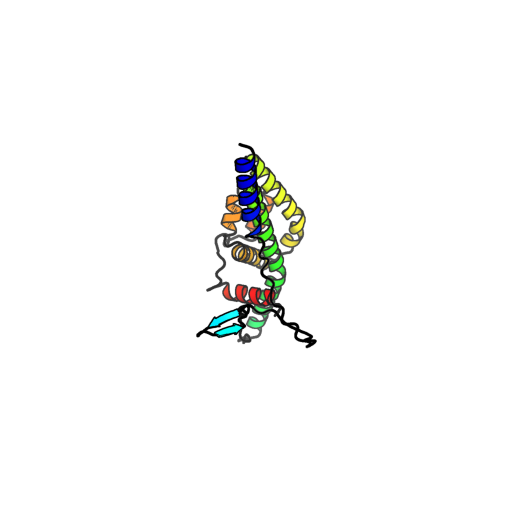 90.69 186 ASP A C 1
ATOM 1580 O O . ASP A 1 186 ? -2.161 7.739 -12.635 1.00 90.69 186 ASP A O 1
ATOM 1584 N N . ALA A 1 187 ? -4.049 6.558 -12.283 1.00 89.81 187 ALA A N 1
ATOM 1585 C CA . ALA A 1 187 ? -3.801 5.538 -13.303 1.00 89.81 187 ALA A CA 1
ATOM 1586 C C . ALA A 1 187 ? -3.689 6.113 -14.729 1.00 89.81 187 ALA A C 1
ATOM 1588 O O . ALA A 1 187 ? -3.076 5.498 -15.600 1.00 89.81 187 ALA A O 1
ATOM 1589 N N . ARG A 1 188 ? -4.273 7.293 -14.995 1.00 89.69 188 ARG A N 1
ATOM 1590 C CA . ARG A 1 188 ? -4.282 7.910 -16.334 1.00 89.69 188 ARG A CA 1
ATOM 1591 C C . ARG A 1 188 ? -3.181 8.952 -16.524 1.00 89.69 188 ARG A C 1
ATOM 1593 O O . ARG A 1 188 ? -2.822 9.231 -17.667 1.00 89.69 188 ARG A O 1
ATOM 1600 N N . GLY A 1 189 ? -2.626 9.491 -15.445 1.00 92.06 189 GLY A N 1
ATOM 1601 C CA . GLY A 1 189 ? -1.539 10.465 -15.474 1.00 92.06 189 GLY A CA 1
ATOM 1602 C C . GLY A 1 189 ? -0.266 9.946 -14.818 1.00 92.06 189 GLY A C 1
ATOM 1603 O O . GLY A 1 189 ? 0.471 9.149 -15.409 1.00 92.06 189 GLY A O 1
ATOM 1604 N N . GLU A 1 190 ? 0.047 10.460 -13.628 1.00 88.69 190 GLU A N 1
ATOM 1605 C CA . GLU A 1 190 ? 1.379 10.308 -13.020 1.00 88.69 190 GLU A CA 1
ATOM 1606 C C . GLU A 1 190 ? 1.719 8.867 -12.615 1.00 88.69 190 GLU A C 1
ATOM 1608 O O . GLU A 1 190 ? 2.886 8.465 -12.687 1.00 88.69 190 GLU A O 1
ATOM 1613 N N . ASP A 1 191 ? 0.712 8.081 -12.228 1.00 94.56 191 ASP A N 1
ATOM 1614 C CA . ASP A 1 191 ? 0.87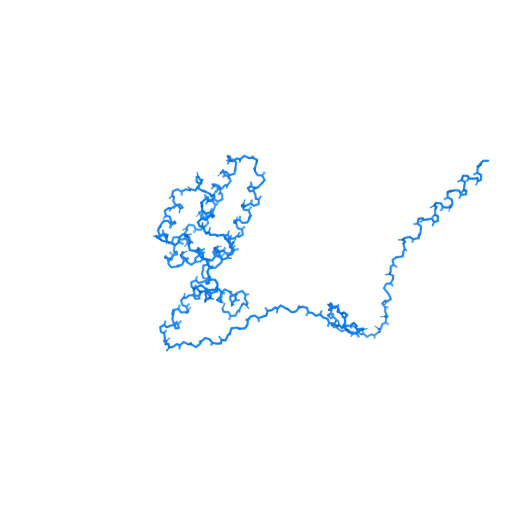9 6.723 -11.706 1.00 94.56 191 ASP A CA 1
ATOM 1615 C C . ASP A 1 191 ? 0.608 5.636 -12.754 1.00 94.56 191 ASP A C 1
ATOM 1617 O O . ASP A 1 191 ? 0.723 4.449 -12.457 1.00 94.56 191 ASP A O 1
ATOM 1621 N N . ARG A 1 192 ? 0.375 6.013 -14.017 1.00 93.56 192 ARG A N 1
ATOM 1622 C CA . ARG A 1 192 ? 0.132 5.076 -15.128 1.00 93.56 192 ARG A CA 1
ATOM 1623 C C . ARG A 1 192 ? 1.182 3.969 -15.247 1.00 93.56 192 ARG A C 1
ATOM 1625 O O . ARG A 1 192 ? 0.856 2.824 -15.526 1.00 93.56 192 ARG A O 1
ATOM 1632 N N . ILE A 1 193 ? 2.462 4.298 -15.050 1.00 93.31 193 ILE A N 1
ATOM 1633 C CA . ILE A 1 193 ? 3.548 3.301 -15.121 1.00 93.31 193 ILE A CA 1
ATOM 1634 C C . ILE A 1 193 ? 3.486 2.334 -13.933 1.00 93.31 193 ILE A C 1
ATOM 1636 O O . ILE A 1 193 ? 3.864 1.177 -14.075 1.00 93.31 193 ILE A O 1
ATOM 1640 N N . ILE A 1 194 ? 3.049 2.803 -12.763 1.00 95.38 194 ILE A N 1
ATOM 1641 C CA . ILE A 1 194 ? 2.871 1.944 -11.590 1.00 95.38 194 ILE A CA 1
ATOM 1642 C C . ILE A 1 194 ? 1.733 0.963 -11.864 1.00 95.38 194 ILE A C 1
ATOM 1644 O O . ILE A 1 194 ? 1.921 -0.230 -11.659 1.00 95.38 194 ILE A O 1
ATOM 1648 N N . ASP A 1 195 ? 0.611 1.458 -12.387 1.00 94.44 195 ASP A N 1
ATOM 1649 C CA . ASP A 1 195 ? -0.558 0.646 -12.733 1.00 94.44 195 ASP A CA 1
ATOM 1650 C C . ASP A 1 195 ? -0.229 -0.433 -13.776 1.00 94.44 195 ASP A C 1
ATOM 1652 O O . ASP A 1 195 ? -0.486 -1.612 -13.563 1.00 94.44 195 ASP A O 1
ATOM 1656 N N . GLU A 1 196 ? 0.467 -0.048 -14.849 1.00 93.00 196 GLU A N 1
ATOM 1657 C CA . GLU A 1 196 ? 0.992 -0.961 -15.873 1.00 93.00 196 GLU A CA 1
ATOM 1658 C C . GLU A 1 196 ? 1.862 -2.077 -15.267 1.00 93.00 196 GLU A C 1
ATOM 1660 O O . GLU A 1 196 ? 1.706 -3.247 -15.610 1.00 93.00 196 GLU A O 1
ATOM 1665 N N . ILE A 1 197 ? 2.766 -1.737 -14.340 1.00 94.56 197 ILE A N 1
ATOM 1666 C CA . ILE A 1 197 ? 3.620 -2.728 -13.669 1.00 94.56 197 ILE A CA 1
ATOM 1667 C C . ILE A 1 197 ? 2.799 -3.684 -12.802 1.00 94.56 197 ILE A C 1
ATOM 1669 O O . ILE A 1 197 ? 3.125 -4.866 -12.769 1.00 94.56 197 ILE A O 1
ATOM 1673 N N . ILE A 1 198 ? 1.762 -3.201 -12.118 1.00 94.62 198 ILE A N 1
ATOM 1674 C CA . ILE A 1 198 ? 0.892 -4.059 -11.303 1.00 94.62 198 ILE A CA 1
ATOM 1675 C C . ILE A 1 198 ? 0.165 -5.062 -12.193 1.00 94.62 198 ILE A C 1
ATOM 1677 O O . ILE A 1 198 ? 0.266 -6.254 -11.937 1.00 94.62 198 ILE A O 1
ATOM 1681 N N . TYR A 1 199 ? -0.431 -4.612 -13.302 1.00 92.12 199 TYR A N 1
ATOM 1682 C CA . TYR A 1 199 ? -1.050 -5.518 -14.274 1.00 92.12 199 TYR A CA 1
ATOM 1683 C C . TYR A 1 199 ? -0.083 -6.595 -14.774 1.00 92.12 199 TYR A C 1
ATOM 1685 O O . TYR A 1 199 ? -0.457 -7.758 -14.887 1.00 92.12 199 TYR A O 1
ATOM 1693 N N . MET A 1 200 ? 1.174 -6.236 -15.048 1.00 90.25 200 MET A N 1
ATOM 1694 C CA . MET A 1 200 ? 2.184 -7.219 -15.451 1.00 90.25 200 MET A CA 1
ATOM 1695 C C . MET A 1 200 ? 2.548 -8.202 -14.331 1.00 90.25 200 MET A C 1
ATOM 1697 O O . MET A 1 200 ? 2.835 -9.359 -14.627 1.00 90.25 200 MET A O 1
ATOM 1701 N N . ILE A 1 201 ? 2.561 -7.761 -13.068 1.00 91.88 201 ILE A N 1
ATOM 1702 C CA . ILE A 1 201 ? 2.788 -8.639 -11.911 1.00 91.88 201 ILE A CA 1
ATOM 1703 C C . ILE A 1 201 ? 1.619 -9.616 -11.759 1.00 91.88 201 ILE A C 1
ATOM 1705 O O . ILE A 1 201 ? 1.858 -10.815 -11.646 1.00 91.88 201 ILE A O 1
ATOM 1709 N N . ASP A 1 202 ? 0.382 -9.121 -11.818 1.00 90.12 202 ASP A N 1
ATOM 1710 C CA . ASP A 1 202 ? -0.833 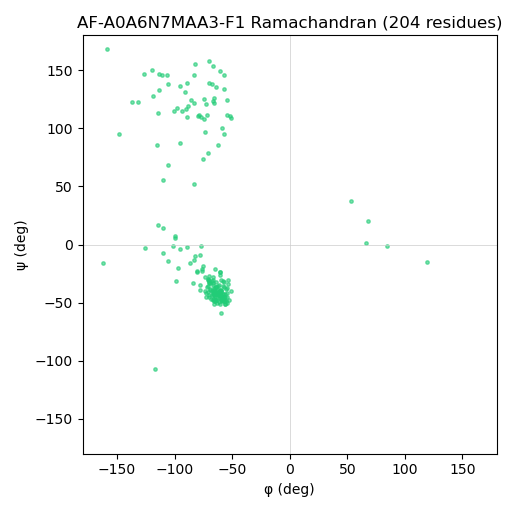-9.932 -11.676 1.00 90.12 202 ASP A CA 1
ATOM 1711 C C . ASP A 1 202 ? -0.965 -10.958 -12.810 1.00 90.12 202 ASP A C 1
ATOM 1713 O O . ASP A 1 202 ? -1.343 -12.104 -12.581 1.00 90.12 202 ASP A O 1
ATOM 1717 N N . ALA A 1 203 ? -0.564 -10.576 -14.025 1.00 87.81 203 ALA A N 1
ATOM 1718 C CA . ALA A 1 203 ? -0.506 -11.462 -15.185 1.00 87.81 203 ALA A CA 1
ATOM 1719 C C . ALA A 1 203 ? 0.708 -12.417 -15.187 1.00 87.81 203 ALA A C 1
ATOM 1721 O O . ALA A 1 203 ? 0.872 -13.196 -16.125 1.00 87.81 203 ALA A O 1
ATOM 1722 N N . GLY A 1 204 ? 1.595 -12.348 -14.185 1.00 87.19 204 GLY A N 1
ATOM 1723 C CA . GLY A 1 204 ? 2.781 -13.207 -14.087 1.00 87.19 204 GLY A CA 1
ATOM 1724 C C . GLY A 1 204 ? 3.852 -12.949 -15.156 1.00 87.19 204 GLY A C 1
ATOM 1725 O O . GLY A 1 204 ? 4.680 -13.820 -15.420 1.00 87.19 204 GLY A O 1
ATOM 1726 N N . LEU A 1 205 ? 3.850 -11.770 -15.784 1.00 85.19 205 LEU A N 1
ATOM 1727 C CA . LEU A 1 205 ? 4.766 -11.418 -16.876 1.00 85.19 205 LEU A CA 1
ATOM 1728 C C . LEU A 1 205 ? 6.160 -10.996 -16.394 1.00 85.19 205 LEU A C 1
ATOM 1730 O O . LEU A 1 205 ? 7.112 -11.046 -17.176 1.00 85.19 205 LEU A O 1
ATOM 1734 N N . ILE A 1 206 ? 6.288 -10.533 -15.142 1.00 85.31 206 ILE A N 1
ATOM 1735 C CA . ILE A 1 206 ? 7.543 -9.979 -14.601 1.00 85.31 206 ILE A CA 1
ATOM 1736 C C . ILE A 1 206 ? 7.898 -10.446 -13.211 1.00 85.31 206 ILE A C 1
ATOM 1738 O O . ILE A 1 206 ? 7.026 -10.648 -12.339 1.00 85.31 206 ILE A O 1
#

Sequence (206 aa):
MFYRFILTILIFFNLGLLNAQDTTKNVFRDTIKLKDFEVVTTTFFQG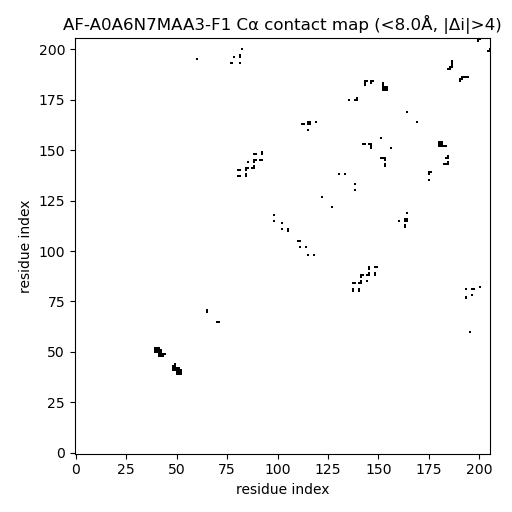ETIPHRTIEEVIVFPERKFKNRRQARKYTRLIYNIKKVYPYATLARDKLFEMNNHLLTLPTEKEQKKYIQQVEDELREEFENDLRKMTITQGRLLIKLIDRETGNTTYVLIKELKGSFSAFFWQAIARIFKSNLKTKFDARGEDRIIDEIIYMIDAGLI

Foldseek 3Di:
DVVVVVVVVVVVVVVVPVPPPPPPPPPPPDPDPPPDDDDADWDDDPNDTHGDDDDDDDDDDDDDDDPDPVRVVVLVVLLVLCVLQLVVLVVLLVLLVVLVVVLVVDPDPVVNLVSLLVSQVVCCVVCVVVLVVDDLVSVVVNQQSNCVSNVDQQLVVVVVNPPRHDPVVVVSCCVSPPPPSPPHNDCPPDCVSVVVSVSCVVVVND

Solvent-accessible surface area (backbone atoms only — not comparable to full-atom values): 12608 Å² total; per-residue (Å²): 119,68,70,64,57,54,54,54,52,58,55,56,62,59,66,72,64,75,82,73,73,76,81,74,74,82,71,77,84,67,96,65,92,72,89,78,82,79,92,63,52,69,43,81,54,97,93,40,83,41,81,44,78,91,72,81,88,78,86,82,79,76,86,83,84,63,95,44,73,68,56,47,51,54,50,54,53,47,52,54,43,44,70,70,31,47,65,58,16,55,50,48,36,54,51,51,51,53,49,54,59,53,45,75,72,46,92,41,72,69,57,36,42,51,50,53,35,50,54,49,52,52,51,42,71,74,39,45,68,58,61,70,69,45,49,62,69,43,50,51,48,31,49,38,43,31,16,61,69,59,77,44,44,52,43,55,61,54,54,78,46,63,92,48,68,55,74,62,58,54,48,60,45,48,74,57,46,83,80,56,54,81,60,70,60,34,64,88,61,91,35,28,67,58,48,53,50,48,54,35,46,76,71,66,74,107

Secondary structure (DSSP, 8-state):
-HHHHHHHHHHHHHHTTTT---------------S------EEEETTEEEE---PPP---PPP---SSHHHHHHHHHHHHHHHHHHHHHHHHHHHHHHHHHHHTT-SSHHHHHHHHHHHHHHHHHHHHHHHHHS-HHHHHHHHHHHHHHHSS-HHHHHHHTTTSS-HHHHHHHHHH-SS-TTPPP-TTTTTHHHHHHHHHHHTT--

Radius of gyration: 30.02 Å; Cα contacts (8 Å, |Δi|>4): 103; chains: 1; bounding box: 94×62×59 Å